Protein AF-A0A2D6XK92-F1 (afdb_monomer_lite)

Radius of gyration: 23.67 Å; chains: 1; bounding box: 68×29×67 Å

Secondary structure (DSSP, 8-state):
-PPPPHHHHHHHHHHTT-STT--EEEE-SSSSTT-EEEE-HHHHHHHHHHTHHHHHHHHHHS--PBPTTT-PEE----HHHHHHHHTTTTTTTTS--S---HHHHHHHHHHHHHHHHHHHHHHHHHHHHHHHHHHHHHHHHHHHHHHHHHHHHHHH---HHHHHHHHHHHHHHTTTTS-SS-TTTHHHHHHHHTTSS-TTTHHHHHHHHHHHHHHHHHHHHHHHHHHHHHHHHHHHHHHHHHHHHTTT-

Foldseek 3Di:
DDDDDPVNVVQQVLLVLAPPQQNGWDAQCAPDRRAIEREHPVLVVQCVVVPNVSSVLQCVQAPQDQRPVRRHGYRYHDPLSVLVVVLVVLPPPPPPPDDDDLVVLLVVLVVLLVSLVVNLVSLVSSLVSLVVVLVVLLVVLVVVLLVVLVVVCVVPVDDSVVLVVVVVVLCVVLCVVPDPDDLPSLLVSLVVSLPPDDDPSSPSSVSSSVSNNVSSVVSVVSVVVSVVSNVVSVVSSVVSVCSNVVVPD

pLDDT: mean 71.59, std 16.15, range [29.81, 93.75]

Structure (mmCIF, N/CA/C/O backbone):
data_AF-A0A2D6XK92-F1
#
_entry.id   AF-A0A2D6XK92-F1
#
loop_
_atom_site.group_PDB
_atom_site.id
_atom_site.type_symbol
_atom_site.label_atom_id
_atom_site.label_alt_id
_atom_site.label_comp_id
_atom_site.label_asym_id
_atom_site.label_entity_id
_atom_site.label_seq_id
_atom_site.pdbx_PDB_ins_code
_atom_site.Cartn_x
_atom_site.Cartn_y
_atom_site.Cartn_z
_atom_site.occupancy
_atom_site.B_iso_or_equiv
_atom_site.auth_seq_id
_atom_site.auth_comp_id
_atom_site.auth_asym_id
_atom_site.auth_atom_id
_atom_site.pdbx_PDB_model_num
ATOM 1 N N . MET A 1 1 ? -34.385 0.266 -24.901 1.00 47.16 1 MET A N 1
ATOM 2 C CA . MET A 1 1 ? -34.004 0.554 -23.501 1.00 47.16 1 MET A CA 1
ATOM 3 C C . MET A 1 1 ? -33.699 -0.775 -22.827 1.00 47.16 1 MET A C 1
ATOM 5 O O . MET A 1 1 ? -34.615 -1.567 -22.666 1.00 47.16 1 MET A O 1
ATOM 9 N N . ALA A 1 2 ? -32.430 -1.081 -22.549 1.00 49.47 2 ALA A N 1
ATOM 10 C CA . ALA A 1 2 ? -32.061 -2.325 -21.870 1.00 49.47 2 ALA A CA 1
ATOM 11 C C . ALA A 1 2 ? -32.492 -2.237 -20.396 1.00 49.47 2 ALA A C 1
ATOM 13 O O . ALA A 1 2 ? -32.046 -1.343 -19.676 1.00 49.47 2 ALA A O 1
ATOM 14 N N . GLY A 1 3 ? -33.415 -3.105 -19.976 1.00 54.44 3 GLY A N 1
ATOM 15 C CA . GLY A 1 3 ? -33.919 -3.141 -18.605 1.00 54.44 3 GLY A CA 1
ATOM 16 C C . GLY A 1 3 ? -32.819 -3.579 -17.642 1.00 54.44 3 GLY A C 1
ATOM 17 O O . GLY A 1 3 ? -32.259 -4.659 -17.801 1.00 54.44 3 GLY A O 1
ATOM 18 N N . ARG A 1 4 ? -32.500 -2.738 -16.653 1.00 58.91 4 ARG A N 1
ATOM 19 C CA . ARG A 1 4 ? -31.611 -3.115 -15.544 1.00 58.91 4 ARG A CA 1
ATOM 20 C C . ARG A 1 4 ? -32.300 -4.200 -14.721 1.00 58.91 4 ARG A C 1
ATOM 22 O O . ARG A 1 4 ? -33.467 -4.039 -14.358 1.00 58.91 4 ARG A O 1
ATOM 29 N N . SER A 1 5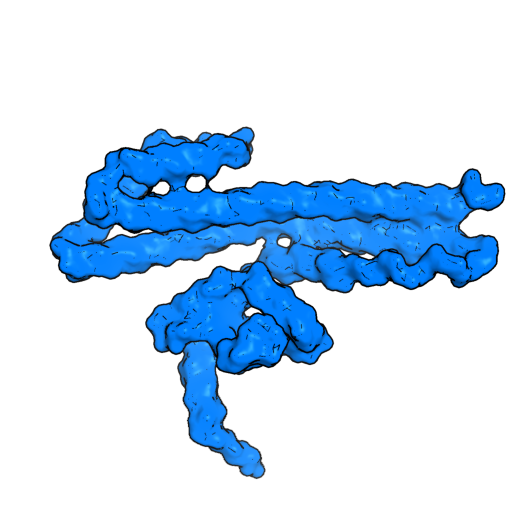 ? -31.601 -5.295 -14.443 1.00 71.81 5 SER A N 1
ATOM 30 C CA . SER A 1 5 ? -32.141 -6.375 -13.618 1.00 71.81 5 SER A CA 1
ATOM 31 C C . SER A 1 5 ? -32.254 -5.926 -12.152 1.00 71.81 5 SER A C 1
ATOM 33 O O . SER A 1 5 ? -31.577 -4.990 -11.719 1.00 71.81 5 SER A O 1
ATOM 35 N N . MET A 1 6 ? -33.081 -6.599 -11.342 1.00 68.00 6 MET A N 1
ATOM 36 C CA . MET A 1 6 ? -33.151 -6.309 -9.898 1.00 68.00 6 MET A CA 1
ATOM 37 C C . MET A 1 6 ? -31.790 -6.467 -9.195 1.00 68.00 6 MET A C 1
ATOM 39 O O . MET A 1 6 ? -31.523 -5.765 -8.220 1.00 68.00 6 MET A O 1
ATOM 43 N N . ALA A 1 7 ? -30.912 -7.329 -9.719 1.00 65.25 7 ALA A N 1
ATOM 44 C CA . ALA A 1 7 ? -29.551 -7.499 -9.219 1.00 65.25 7 ALA A CA 1
ATOM 45 C C . ALA A 1 7 ? -28.682 -6.250 -9.461 1.00 65.25 7 ALA A C 1
ATOM 47 O O . ALA A 1 7 ? -27.947 -5.835 -8.563 1.00 65.25 7 ALA A O 1
ATOM 48 N N . ASP A 1 8 ? -28.825 -5.592 -10.616 1.00 65.69 8 ASP A N 1
ATOM 49 C CA . ASP A 1 8 ? -28.070 -4.373 -10.950 1.00 65.69 8 ASP A CA 1
ATOM 50 C C . ASP A 1 8 ? -28.465 -3.195 -10.048 1.00 65.69 8 ASP A C 1
ATOM 52 O O . ASP A 1 8 ? -27.617 -2.415 -9.608 1.00 65.69 8 ASP A O 1
ATOM 56 N N . ASN A 1 9 ? -29.752 -3.097 -9.697 1.00 70.56 9 ASN A N 1
ATOM 57 C CA . ASN A 1 9 ? -30.236 -2.088 -8.752 1.00 70.56 9 ASN A CA 1
ATOM 58 C C . ASN A 1 9 ? -29.704 -2.321 -7.328 1.00 70.56 9 ASN A C 1
ATOM 60 O O . ASN A 1 9 ? -29.431 -1.358 -6.607 1.00 70.56 9 ASN A O 1
ATOM 64 N N . HIS A 1 10 ? -29.532 -3.581 -6.920 1.00 74.12 10 HIS A N 1
ATOM 65 C CA . HIS A 1 10 ? -28.963 -3.922 -5.615 1.00 74.12 10 HIS A CA 1
ATOM 66 C C . HIS A 1 10 ? -27.468 -3.593 -5.537 1.00 74.12 10 HIS A C 1
ATOM 68 O O . HIS A 1 10 ? -27.021 -3.002 -4.554 1.00 74.12 10 HIS A O 1
ATOM 74 N N . LEU A 1 11 ? -26.708 -3.908 -6.590 1.00 79.62 11 LEU A N 1
ATOM 75 C CA . LEU A 1 11 ? -25.278 -3.601 -6.658 1.00 79.62 11 LEU A CA 1
ATOM 76 C C . LEU A 1 11 ? -25.014 -2.097 -6.709 1.00 79.62 11 LEU A C 1
ATOM 78 O O . LEU A 1 11 ? -24.102 -1.630 -6.038 1.00 79.62 11 LEU A O 1
ATOM 82 N N . SER A 1 12 ? -25.837 -1.324 -7.420 1.00 78.81 12 SER A N 1
ATOM 83 C CA . SER A 1 12 ? -25.694 0.136 -7.457 1.00 78.81 12 SER A CA 1
ATOM 84 C C . SER A 1 12 ? -25.924 0.786 -6.085 1.00 78.81 12 SER A C 1
ATOM 86 O O . SER A 1 12 ? -25.179 1.692 -5.717 1.00 78.81 12 SER A O 1
ATOM 88 N N . LYS A 1 13 ? -26.903 0.303 -5.303 1.00 85.75 13 LYS A N 1
ATOM 89 C CA . LYS A 1 13 ? -27.139 0.778 -3.925 1.00 85.75 13 LYS A CA 1
ATOM 90 C C . LYS A 1 13 ? -26.018 0.390 -2.965 1.00 85.75 13 LYS A C 1
ATOM 92 O O . LYS A 1 13 ? -25.727 1.136 -2.033 1.00 85.75 13 LYS A O 1
ATOM 97 N N . LEU A 1 14 ? -25.421 -0.785 -3.154 1.00 86.31 14 LEU A N 1
ATOM 98 C CA . LEU A 1 14 ? -24.268 -1.197 -2.361 1.00 86.31 14 LEU A CA 1
ATOM 99 C C . LEU A 1 14 ? -23.038 -0.373 -2.748 1.00 86.31 14 LEU A C 1
ATOM 101 O O . LEU A 1 14 ? -22.414 0.184 -1.861 1.00 86.31 14 LEU A O 1
ATOM 105 N N . ALA A 1 15 ? -22.764 -0.190 -4.042 1.00 85.75 15 ALA A N 1
ATOM 106 C CA . ALA A 1 15 ? -21.633 0.588 -4.546 1.00 85.75 15 ALA A CA 1
ATOM 107 C C . ALA A 1 15 ? -21.628 2.036 -4.031 1.00 85.75 15 ALA A C 1
ATOM 109 O O . ALA A 1 15 ? -20.577 2.537 -3.653 1.00 85.75 15 ALA A O 1
ATOM 110 N N . SER A 1 16 ? -22.798 2.679 -3.904 1.00 86.12 16 SER A N 1
ATOM 111 C CA . SER A 1 16 ? -22.910 4.031 -3.325 1.00 86.12 16 SER A CA 1
ATOM 112 C C . SER A 1 16 ? -22.540 4.132 -1.841 1.00 86.12 16 SER A C 1
ATOM 114 O O . SER A 1 16 ? -22.423 5.237 -1.323 1.00 86.12 16 SER A O 1
ATOM 116 N N . LYS A 1 17 ? -22.397 2.999 -1.144 1.00 88.94 17 LYS A N 1
ATOM 117 C CA . LYS A 1 17 ? -21.934 2.940 0.248 1.00 88.94 17 LYS A CA 1
ATOM 118 C C . LYS A 1 17 ? -20.425 2.713 0.364 1.00 88.94 17 LYS A C 1
ATOM 120 O O . LYS A 1 17 ? -19.939 2.587 1.487 1.00 88.94 17 LYS A O 1
ATOM 125 N N . GLY A 1 18 ? -19.705 2.618 -0.757 1.00 82.62 18 GLY A N 1
ATOM 126 C CA . GLY A 1 18 ? -18.250 2.516 -0.744 1.00 82.62 18 GLY A CA 1
ATOM 127 C C . GLY A 1 18 ? -17.628 3.756 -0.110 1.00 82.62 18 GLY A C 1
ATOM 128 O O . GLY A 1 18 ? -18.102 4.879 -0.312 1.00 82.62 18 GLY A O 1
ATOM 129 N N . ARG A 1 19 ? -16.603 3.549 0.715 1.00 80.31 19 ARG A N 1
ATOM 130 C CA . ARG A 1 19 ? -15.849 4.634 1.349 1.00 80.31 19 ARG A CA 1
ATOM 131 C C . ARG A 1 19 ? -14.614 4.961 0.509 1.00 80.31 19 ARG A C 1
ATOM 133 O O . ARG A 1 19 ? -14.283 4.257 -0.436 1.00 80.31 19 ARG A O 1
ATOM 140 N N . TYR A 1 20 ? -13.952 6.072 0.826 1.00 78.50 20 TYR A N 1
ATOM 141 C CA . TYR A 1 20 ? -12.638 6.421 0.263 1.00 78.50 20 TYR A CA 1
ATOM 142 C C . TYR A 1 20 ? -12.564 6.521 -1.278 1.00 78.50 20 TYR A C 1
ATOM 144 O O . TYR A 1 20 ? -11.489 6.421 -1.856 1.00 78.50 20 TYR A O 1
ATOM 152 N N . GLY A 1 21 ? -13.693 6.776 -1.950 1.00 74.56 21 GLY A N 1
ATOM 153 C CA . GLY A 1 21 ? -13.755 6.898 -3.414 1.00 74.56 21 GLY A CA 1
ATOM 154 C C . GLY A 1 21 ? -14.112 5.602 -4.151 1.00 74.56 21 GLY A C 1
ATOM 155 O O . GLY A 1 21 ? -14.220 5.619 -5.385 1.00 74.56 21 GLY A O 1
ATOM 156 N N . ASP A 1 22 ? -14.370 4.515 -3.421 1.00 83.69 22 ASP A N 1
ATOM 157 C CA . ASP A 1 22 ? -14.899 3.279 -3.988 1.00 83.69 22 ASP A CA 1
ATOM 158 C C . ASP A 1 22 ? -16.329 3.514 -4.470 1.00 83.69 22 ASP A C 1
ATOM 160 O O . ASP A 1 22 ? -17.252 3.775 -3.702 1.00 83.69 22 ASP A O 1
ATOM 164 N N . THR A 1 23 ? -16.508 3.457 -5.784 1.00 88.62 23 THR A N 1
ATOM 165 C CA . THR A 1 23 ? -17.775 3.791 -6.456 1.00 88.62 23 THR A CA 1
ATOM 166 C C . THR A 1 23 ? -18.340 2.613 -7.231 1.00 88.62 23 THR A C 1
ATOM 168 O O . THR A 1 23 ? -19.410 2.712 -7.831 1.00 88.62 23 THR A O 1
ATOM 171 N N . GLU A 1 24 ? -17.633 1.487 -7.218 1.00 92.50 24 GLU A N 1
ATOM 172 C CA . GLU A 1 24 ? -17.950 0.297 -7.981 1.00 92.50 24 GLU A CA 1
ATOM 173 C C . GLU A 1 24 ? -17.879 -0.934 -7.074 1.00 92.50 24 GLU A C 1
ATOM 175 O O . GLU A 1 24 ? -17.142 -0.966 -6.090 1.00 92.50 24 GLU A O 1
ATOM 180 N N . ILE A 1 25 ? -18.642 -1.968 -7.429 1.00 93.12 25 ILE A N 1
ATOM 181 C CA . ILE A 1 25 ? -18.471 -3.306 -6.865 1.00 93.12 25 ILE A CA 1
ATOM 182 C C . ILE A 1 25 ? -18.025 -4.233 -7.981 1.00 93.12 25 ILE A C 1
ATOM 184 O O . ILE A 1 25 ? -18.676 -4.321 -9.027 1.00 93.12 25 ILE A O 1
ATOM 188 N N . VAL A 1 26 ? -16.921 -4.936 -7.754 1.00 93.00 26 VAL A N 1
ATOM 189 C CA . VAL A 1 26 ? -16.366 -5.902 -8.702 1.00 93.00 26 VAL A CA 1
ATOM 190 C C . VAL A 1 26 ? -16.230 -7.247 -8.011 1.00 93.00 26 VAL A C 1
ATOM 192 O O . VAL A 1 26 ? -15.841 -7.331 -6.851 1.00 93.00 26 VAL A O 1
ATOM 195 N N . LYS A 1 27 ? -16.578 -8.320 -8.721 1.00 93.19 27 LYS A N 1
ATOM 196 C CA . LYS A 1 27 ? -16.320 -9.677 -8.243 1.00 93.19 27 LYS A CA 1
ATOM 197 C C . LYS A 1 27 ? -14.910 -10.086 -8.632 1.00 93.19 27 LYS A C 1
ATOM 199 O O . LYS A 1 27 ? -14.596 -10.040 -9.822 1.00 93.19 27 LYS A O 1
ATOM 204 N N . SER A 1 28 ? -14.113 -10.526 -7.664 1.00 90.94 28 SER A N 1
ATOM 205 C CA . SER A 1 28 ? -12.839 -11.172 -7.960 1.00 90.94 28 SER A CA 1
ATOM 206 C C . SER A 1 28 ? -13.103 -12.515 -8.635 1.00 90.94 28 SER A C 1
ATOM 208 O O . SER A 1 28 ? -13.914 -13.330 -8.177 1.00 90.94 28 SER A O 1
ATOM 210 N N . LYS A 1 29 ? -12.449 -12.720 -9.774 1.00 91.88 29 LYS A N 1
ATOM 211 C CA . LYS A 1 29 ? -12.512 -13.952 -10.560 1.00 91.88 29 LYS A CA 1
ATOM 212 C C . LYS A 1 29 ? -11.312 -14.850 -10.300 1.00 91.88 29 LYS A C 1
ATOM 214 O O . LYS A 1 29 ? -11.451 -16.063 -10.422 1.00 91.88 29 LYS A O 1
ATOM 219 N N . PHE A 1 30 ? -10.159 -14.271 -9.970 1.00 87.31 30 PHE A N 1
ATOM 220 C CA . PHE A 1 30 ? -8.878 -14.975 -9.966 1.00 87.31 30 PHE A CA 1
ATOM 221 C C . PHE A 1 30 ? -8.261 -15.090 -8.572 1.00 87.31 30 PHE A C 1
ATOM 223 O O . PHE A 1 30 ? -7.772 -16.161 -8.226 1.00 87.31 30 PHE A O 1
ATOM 230 N N . VAL A 1 31 ? -8.282 -14.019 -7.773 1.00 86.50 31 VAL A N 1
ATOM 231 C CA . VAL A 1 31 ? -7.595 -13.994 -6.464 1.00 86.50 31 VAL A CA 1
ATOM 232 C C . VAL A 1 31 ? -8.458 -14.590 -5.357 1.00 86.50 31 VAL A C 1
ATOM 234 O O . VAL A 1 31 ? -8.014 -15.471 -4.626 1.00 86.50 31 VAL A O 1
ATOM 237 N N . LYS A 1 32 ? -9.717 -14.153 -5.266 1.00 87.25 32 LYS A N 1
ATOM 238 C CA . LYS A 1 32 ? -10.730 -14.700 -4.356 1.00 87.25 32 LYS A CA 1
ATOM 239 C C . LYS A 1 32 ? -12.012 -14.967 -5.147 1.00 87.25 32 LYS A C 1
ATOM 241 O O . LYS A 1 32 ? -12.934 -14.150 -5.102 1.00 87.25 32 LYS A O 1
ATOM 246 N N . PRO A 1 33 ? -12.083 -16.080 -5.902 1.00 90.31 33 PRO A N 1
ATOM 247 C CA . PRO A 1 33 ? -13.206 -16.358 -6.789 1.00 90.31 33 PRO A CA 1
ATOM 248 C C . PRO A 1 33 ? -14.557 -16.247 -6.072 1.00 90.31 33 PRO A C 1
ATOM 250 O O . PRO A 1 33 ? -14.829 -16.959 -5.108 1.00 90.31 33 PRO A O 1
ATOM 253 N N . GLY A 1 34 ? -15.405 -15.334 -6.547 1.00 87.38 34 GLY A N 1
ATOM 254 C CA . GLY A 1 34 ? -16.747 -15.104 -6.003 1.00 87.38 34 GLY A CA 1
ATOM 255 C C . GLY A 1 34 ? -16.833 -14.046 -4.897 1.00 87.38 34 GLY A C 1
ATOM 256 O O . GLY A 1 34 ? -17.943 -13.594 -4.603 1.00 87.38 34 GLY A O 1
ATOM 257 N N . ALA A 1 35 ? -15.707 -13.586 -4.342 1.00 90.50 35 ALA A N 1
ATOM 258 C CA . ALA A 1 35 ? -15.694 -12.450 -3.423 1.00 90.50 35 ALA A CA 1
ATOM 259 C C . ALA A 1 35 ? -16.076 -11.159 -4.161 1.00 90.50 35 ALA A C 1
ATOM 261 O O . ALA A 1 35 ? -15.712 -10.968 -5.322 1.00 90.50 35 ALA A O 1
ATOM 262 N N . SER A 1 36 ? -16.826 -10.276 -3.498 1.00 93.75 36 SER A N 1
ATOM 263 C CA . SER A 1 36 ? -17.186 -8.957 -4.032 1.00 93.75 36 SER A CA 1
ATOM 264 C C . SER A 1 36 ? -16.408 -7.881 -3.291 1.00 93.75 36 SER A C 1
ATOM 266 O O . SER A 1 36 ? -16.384 -7.876 -2.062 1.00 93.75 36 SER A O 1
ATOM 268 N N . TRP A 1 37 ? -15.782 -6.991 -4.049 1.00 93.19 37 TRP A N 1
ATOM 269 C CA . TRP A 1 37 ? -14.941 -5.915 -3.548 1.00 93.19 37 TRP A CA 1
ATOM 270 C C . TRP A 1 37 ? -15.549 -4.570 -3.904 1.00 93.19 37 TRP A C 1
ATOM 272 O O . TRP A 1 37 ? -16.004 -4.377 -5.033 1.00 93.19 37 TRP A O 1
ATOM 282 N N . HIS A 1 38 ? -15.529 -3.653 -2.948 1.00 92.75 38 HIS A N 1
ATOM 283 C CA . HIS A 1 38 ? -15.612 -2.231 -3.214 1.00 92.75 38 HIS A CA 1
ATOM 284 C C . HIS A 1 38 ? -14.310 -1.786 -3.856 1.00 92.75 38 HIS A C 1
ATOM 286 O O . HIS A 1 38 ? -13.232 -2.072 -3.337 1.00 92.75 38 HIS A O 1
ATOM 292 N N . VAL A 1 39 ? -14.437 -1.153 -5.016 1.00 89.44 39 VAL A N 1
ATOM 293 C CA . VAL A 1 39 ? -13.296 -0.656 -5.769 1.00 89.44 39 VAL A CA 1
ATOM 294 C C . VAL A 1 39 ? -13.593 0.721 -6.350 1.00 89.44 39 VAL A C 1
ATOM 296 O O . VAL A 1 39 ? -14.747 1.078 -6.638 1.00 89.44 39 VAL A O 1
ATOM 299 N N . SER A 1 40 ? -12.546 1.492 -6.595 1.00 85.44 40 SER A N 1
ATOM 300 C CA . SER A 1 40 ? -12.633 2.705 -7.398 1.00 85.44 40 SER A CA 1
ATOM 301 C C . SER A 1 40 ? -12.779 2.371 -8.892 1.00 85.44 40 SER A C 1
ATOM 303 O O . SER A 1 40 ? -12.486 1.268 -9.367 1.00 85.44 40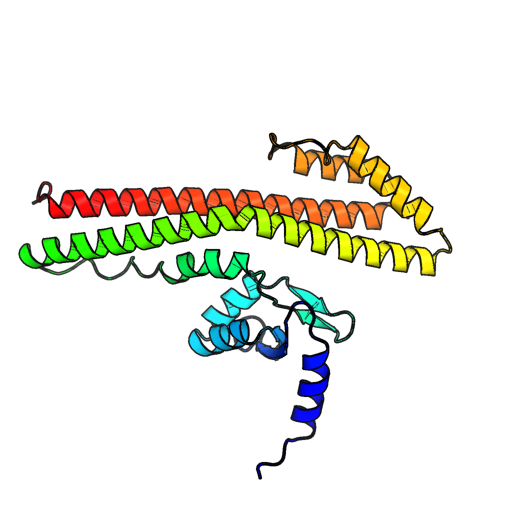 SER A O 1
ATOM 305 N N . LYS A 1 41 ? -13.204 3.352 -9.698 1.00 83.44 41 LYS A N 1
ATOM 306 C CA . LYS A 1 41 ? -13.241 3.191 -11.166 1.00 83.44 41 LYS A CA 1
ATOM 307 C C . LYS A 1 41 ? -11.863 2.865 -11.753 1.00 83.44 41 LYS A C 1
ATOM 309 O O . LYS A 1 41 ? -11.791 2.133 -12.738 1.00 83.44 41 LYS A O 1
ATOM 314 N N . GLY A 1 42 ? -10.793 3.395 -11.155 1.00 75.50 42 GLY A N 1
ATOM 315 C CA . GLY A 1 42 ? -9.414 3.130 -11.567 1.00 75.50 42 GLY A CA 1
ATOM 316 C C . GLY A 1 42 ? -9.012 1.679 -11.314 1.00 75.50 42 GLY A C 1
ATOM 317 O O . GLY A 1 42 ? -8.556 1.004 -12.232 1.00 75.50 42 GLY A O 1
ATOM 318 N N . GLU A 1 43 ? -9.270 1.163 -10.113 1.00 78.88 43 GLU A N 1
ATOM 319 C CA . GLU A 1 43 ? -9.032 -0.247 -9.762 1.00 78.88 43 GLU A CA 1
ATOM 320 C C . GLU A 1 43 ? -9.793 -1.201 -10.672 1.00 78.88 43 GLU A C 1
ATOM 322 O O . GLU A 1 43 ? -9.214 -2.141 -11.216 1.00 78.88 43 GLU A O 1
ATOM 327 N N . LYS A 1 44 ? -11.079 -0.921 -10.915 1.00 86.06 44 LYS A N 1
ATOM 328 C CA . LYS A 1 44 ? -11.893 -1.712 -11.843 1.00 86.06 44 LYS A CA 1
ATOM 329 C C . LYS A 1 44 ? -11.290 -1.742 -13.247 1.00 86.06 44 LYS A C 1
ATOM 331 O O . LYS A 1 44 ? -11.290 -2.798 -13.887 1.00 86.06 44 LYS A O 1
ATOM 336 N N . ALA A 1 45 ? -10.785 -0.607 -13.734 1.00 74.69 45 ALA A N 1
ATOM 337 C CA . ALA A 1 45 ? -10.107 -0.538 -15.024 1.00 74.69 45 ALA A CA 1
ATOM 338 C C . ALA A 1 45 ? -8.815 -1.370 -15.023 1.00 74.69 45 ALA A C 1
ATOM 340 O O . ALA A 1 45 ? -8.610 -2.153 -15.949 1.00 74.69 45 ALA A O 1
ATOM 341 N N . THR A 1 46 ? -8.002 -1.291 -13.965 1.00 74.25 46 THR A N 1
ATOM 342 C CA . THR A 1 46 ? -6.786 -2.106 -13.787 1.00 74.25 46 THR A CA 1
ATOM 343 C C . THR A 1 46 ? -7.096 -3.605 -13.781 1.00 74.25 46 THR A C 1
ATOM 345 O O . THR A 1 46 ? -6.484 -4.359 -14.537 1.00 74.25 46 THR A O 1
ATOM 348 N N . MET A 1 47 ? -8.093 -4.045 -13.006 1.00 85.06 47 MET A N 1
ATOM 349 C CA . MET A 1 47 ? -8.549 -5.444 -12.987 1.00 85.06 47 MET A CA 1
ATOM 350 C C . MET A 1 47 ? -9.022 -5.903 -14.371 1.00 85.06 47 MET A C 1
ATOM 352 O O . MET A 1 47 ? -8.748 -7.025 -14.787 1.00 85.06 47 MET A O 1
ATOM 356 N N . SER A 1 48 ? -9.717 -5.028 -15.103 1.00 80.88 48 SER A N 1
ATOM 357 C CA . SER A 1 48 ? -10.232 -5.343 -16.440 1.00 80.88 48 SER A CA 1
ATOM 358 C C . SER A 1 48 ? -9.123 -5.427 -17.494 1.00 80.88 48 SER A C 1
ATOM 360 O O . SER A 1 48 ? -9.186 -6.291 -18.363 1.00 80.88 48 SER A O 1
ATOM 362 N N . LEU A 1 49 ? -8.114 -4.553 -17.418 1.00 68.38 49 LEU A N 1
ATOM 363 C CA . LEU A 1 49 ? -6.997 -4.490 -18.367 1.00 68.38 49 LEU A CA 1
ATOM 364 C C . LEU A 1 49 ? -5.993 -5.630 -18.171 1.00 68.38 49 LEU A C 1
ATOM 366 O O . LEU A 1 49 ? -5.545 -6.221 -19.150 1.00 68.38 49 LEU A O 1
ATOM 370 N N . TYR A 1 50 ? -5.649 -5.943 -16.920 1.00 66.44 50 TYR A N 1
ATOM 371 C CA . TYR A 1 50 ? -4.575 -6.889 -16.590 1.00 66.44 50 TYR A CA 1
ATOM 372 C C . TYR A 1 50 ? -5.083 -8.248 -16.078 1.00 66.44 50 TYR A C 1
ATOM 374 O O . TYR A 1 50 ? -4.288 -9.114 -15.710 1.00 66.44 50 TYR A O 1
ATOM 382 N N . GLY A 1 51 ? -6.403 -8.457 -16.039 1.00 87.56 51 GLY A N 1
ATOM 383 C CA . GLY A 1 51 ? -7.021 -9.727 -15.659 1.00 87.56 51 GLY A CA 1
ATOM 384 C C . GLY A 1 51 ? -6.603 -10.192 -14.263 1.00 87.56 51 GLY A C 1
ATOM 385 O O . GLY A 1 51 ? -6.691 -9.438 -13.295 1.00 87.56 51 GLY A O 1
ATOM 386 N N . SER A 1 52 ? -6.117 -11.433 -14.157 1.00 79.81 52 SER A N 1
ATOM 387 C CA . SER A 1 52 ? -5.665 -12.022 -12.888 1.00 79.81 52 SER A CA 1
ATOM 388 C C . SER A 1 52 ? -4.580 -11.210 -12.193 1.00 79.81 52 SER A C 1
ATOM 390 O O . SER A 1 52 ? -4.530 -11.178 -10.967 1.00 79.81 52 SER A O 1
ATOM 392 N N . GLU A 1 53 ? -3.719 -10.552 -12.967 1.00 65.88 53 GLU A N 1
ATOM 393 C CA . GLU A 1 53 ? -2.636 -9.752 -12.408 1.00 65.88 53 GLU A CA 1
ATOM 394 C C . GLU A 1 53 ? -3.142 -8.406 -11.895 1.00 65.88 53 GLU A C 1
ATOM 396 O O . GLU A 1 53 ? -2.760 -7.979 -10.811 1.00 65.88 53 GLU A O 1
ATOM 401 N N . GLY A 1 54 ? -4.094 -7.794 -12.603 1.00 74.06 54 GLY A N 1
ATOM 402 C CA . GLY A 1 54 ? -4.778 -6.591 -12.130 1.00 74.06 54 GLY A CA 1
ATOM 403 C C . GLY A 1 54 ? -5.561 -6.840 -10.842 1.00 74.06 54 GLY A C 1
ATOM 404 O O . GLY A 1 54 ? -5.528 -6.010 -9.940 1.00 74.06 54 GLY A O 1
ATOM 405 N N . GLU A 1 55 ? -6.214 -8.000 -10.714 1.00 84.62 55 GLU A N 1
ATOM 406 C CA . GLU A 1 55 ? -6.851 -8.391 -9.451 1.00 84.62 55 GLU A CA 1
ATOM 407 C C . GLU A 1 55 ? -5.841 -8.582 -8.320 1.00 84.62 55 GLU A C 1
ATOM 409 O O . GLU A 1 55 ? -6.106 -8.131 -7.211 1.00 84.62 55 GLU A O 1
ATOM 414 N N . ARG A 1 56 ? -4.683 -9.206 -8.584 1.00 75.88 56 ARG A N 1
ATOM 415 C CA . ARG A 1 56 ? -3.616 -9.345 -7.579 1.00 75.88 56 ARG A CA 1
ATOM 416 C C . ARG A 1 56 ? -3.075 -7.996 -7.134 1.00 75.88 56 ARG A C 1
ATOM 418 O O . ARG A 1 56 ? -2.869 -7.804 -5.942 1.00 75.88 56 ARG A O 1
ATOM 425 N N . MET A 1 57 ? -2.884 -7.066 -8.067 1.00 70.00 57 MET A N 1
ATOM 426 C CA . MET A 1 57 ? -2.455 -5.705 -7.751 1.00 70.00 57 MET A CA 1
ATOM 427 C C . MET A 1 57 ? -3.488 -4.997 -6.874 1.00 70.00 57 MET A C 1
ATOM 429 O O . MET A 1 57 ? -3.137 -4.462 -5.830 1.00 70.00 57 MET A O 1
ATOM 433 N N . VAL A 1 58 ? -4.768 -5.037 -7.247 1.00 79.44 58 VAL A N 1
ATOM 434 C CA . VAL A 1 58 ? -5.831 -4.396 -6.459 1.00 79.44 58 VAL A CA 1
ATOM 435 C C . VAL A 1 58 ? -6.003 -5.059 -5.086 1.00 79.44 58 VAL A C 1
ATOM 437 O O . VAL A 1 58 ? -6.185 -4.351 -4.103 1.00 79.44 58 VAL A O 1
ATOM 440 N N . ASP A 1 59 ? -5.882 -6.385 -4.975 1.00 83.81 59 ASP A N 1
ATOM 441 C CA . ASP A 1 59 ? -5.952 -7.093 -3.686 1.00 83.81 59 ASP A CA 1
ATOM 442 C C . ASP A 1 59 ? -4.764 -6.782 -2.772 1.00 83.81 59 ASP A C 1
ATOM 444 O O . ASP A 1 59 ? -4.953 -6.583 -1.575 1.00 83.81 59 ASP A O 1
ATOM 448 N N . ALA A 1 60 ? -3.555 -6.729 -3.338 1.00 70.44 60 ALA A N 1
ATOM 449 C CA . ALA A 1 60 ? -2.324 -6.478 -2.595 1.00 70.44 60 ALA A CA 1
ATOM 450 C C . ALA A 1 60 ? -2.186 -5.017 -2.148 1.00 70.44 60 ALA A C 1
ATOM 452 O O . ALA A 1 60 ? -1.558 -4.739 -1.127 1.00 70.44 60 ALA A O 1
ATOM 453 N N . VAL A 1 61 ? -2.728 -4.085 -2.935 1.00 63.41 61 VAL A N 1
ATOM 454 C CA . VAL A 1 61 ? -2.607 -2.646 -2.680 1.00 63.41 61 VAL A CA 1
ATOM 455 C C . VAL A 1 61 ? -3.791 -2.095 -1.905 1.00 63.41 61 VAL A C 1
ATOM 457 O O . VAL A 1 61 ? -3.612 -1.213 -1.061 1.00 63.41 61 VAL A O 1
ATOM 460 N N . GLY A 1 62 ? -4.984 -2.605 -2.199 1.00 73.25 62 GLY A N 1
ATOM 461 C CA . GLY A 1 62 ? -6.201 -2.199 -1.529 1.00 73.25 62 GLY A CA 1
ATOM 462 C C . GLY A 1 62 ? -6.078 -2.363 -0.020 1.00 73.25 62 GLY A C 1
ATOM 463 O O . GLY A 1 62 ? -5.389 -3.258 0.473 1.00 73.25 62 GLY A O 1
ATOM 464 N N . SER A 1 63 ? -6.752 -1.493 0.729 1.00 70.25 63 SER A N 1
ATOM 465 C CA . SER A 1 63 ? -6.707 -1.517 2.194 1.00 70.25 63 SER A CA 1
ATOM 466 C C . SER A 1 63 ? -7.080 -2.883 2.782 1.00 70.25 63 SER A C 1
ATOM 468 O O . SER A 1 63 ? -6.619 -3.224 3.870 1.00 70.25 63 SER A O 1
ATOM 470 N N . GLY A 1 64 ? -7.927 -3.651 2.082 1.00 75.25 64 GLY A N 1
ATOM 471 C CA . GLY A 1 64 ? -8.446 -4.933 2.553 1.00 75.25 64 GLY A CA 1
ATOM 472 C C . GLY A 1 64 ? -9.403 -4.784 3.737 1.00 75.25 64 GLY A C 1
ATOM 473 O O . GLY A 1 64 ? -9.794 -5.784 4.334 1.00 75.25 64 GLY A O 1
ATOM 474 N N . THR A 1 65 ? -9.787 -3.552 4.081 1.00 77.75 65 THR A N 1
ATOM 475 C CA . THR A 1 65 ? -10.696 -3.250 5.189 1.00 77.75 65 THR A CA 1
ATOM 476 C C . THR A 1 65 ? -12.115 -3.663 4.833 1.00 77.75 65 THR A C 1
ATOM 478 O O . THR A 1 65 ? -12.539 -3.504 3.692 1.00 77.75 65 THR A O 1
ATOM 481 N N . ILE A 1 66 ? -12.886 -4.155 5.800 1.00 83.44 66 ILE A N 1
ATOM 482 C CA . ILE A 1 66 ? -14.299 -4.475 5.575 1.00 83.44 66 ILE A CA 1
ATOM 483 C C . ILE A 1 66 ? -15.133 -3.208 5.768 1.00 83.44 66 ILE A C 1
ATOM 485 O O . ILE A 1 66 ? -15.057 -2.553 6.807 1.00 83.44 66 ILE A O 1
ATOM 489 N N . ASN A 1 67 ? -15.957 -2.872 4.778 1.00 81.88 67 ASN A N 1
ATOM 490 C CA . ASN A 1 67 ? -16.920 -1.786 4.895 1.00 81.88 67 ASN A CA 1
ATOM 491 C C . ASN A 1 67 ? -17.978 -2.147 5.961 1.00 81.88 67 ASN A C 1
ATOM 493 O O . ASN A 1 67 ? -18.699 -3.135 5.785 1.00 81.88 67 ASN A O 1
ATOM 497 N N . PRO A 1 68 ? -18.150 -1.353 7.032 1.00 77.69 68 PRO A N 1
ATOM 498 C CA . PRO A 1 68 ? -19.072 -1.683 8.122 1.00 77.69 68 PRO A CA 1
ATOM 499 C C . PRO A 1 68 ? -20.552 -1.623 7.709 1.00 77.69 68 PRO A C 1
ATOM 501 O O . PRO A 1 68 ? -21.410 -2.191 8.380 1.00 77.69 68 PRO A O 1
ATOM 504 N N . HIS A 1 69 ? -20.878 -0.952 6.601 1.00 80.38 69 HIS A N 1
ATOM 505 C CA . HIS A 1 69 ? -22.245 -0.801 6.103 1.00 80.38 69 HIS A CA 1
ATOM 506 C C . HIS A 1 69 ? -22.648 -1.856 5.069 1.00 80.38 69 HIS A C 1
ATOM 508 O O . HIS A 1 69 ? -23.849 -2.031 4.829 1.00 80.38 69 HIS A O 1
ATOM 514 N N . THR A 1 70 ? -21.682 -2.505 4.413 1.00 85.06 70 THR A N 1
ATOM 515 C CA . THR A 1 70 ? -21.944 -3.501 3.356 1.00 85.06 70 THR A CA 1
ATOM 516 C C . THR A 1 70 ? -21.373 -4.883 3.654 1.00 85.06 70 THR A C 1
ATOM 518 O O . THR A 1 70 ? -21.840 -5.852 3.061 1.00 85.06 70 THR A O 1
ATOM 521 N N . GLY A 1 71 ? -20.405 -4.999 4.569 1.00 85.69 71 GLY A N 1
ATOM 522 C CA . GLY A 1 71 ? -19.713 -6.252 4.880 1.00 85.69 71 GLY A CA 1
ATOM 523 C C . GLY A 1 71 ? -18.767 -6.734 3.773 1.00 85.69 71 GLY A C 1
ATOM 524 O O . GLY A 1 71 ? -18.308 -7.872 3.824 1.00 85.69 71 GLY A O 1
ATOM 525 N N . LEU A 1 72 ? -18.494 -5.900 2.764 1.00 88.31 72 LEU A N 1
ATOM 526 C CA . LEU A 1 72 ? -17.609 -6.218 1.640 1.00 88.31 72 LEU A CA 1
ATOM 527 C C . LEU A 1 72 ? -16.201 -5.657 1.875 1.00 88.31 72 LEU A C 1
ATOM 529 O O . LEU A 1 72 ? -16.052 -4.625 2.526 1.00 88.31 72 LEU A O 1
ATOM 533 N N . GLU A 1 73 ? -15.178 -6.313 1.319 1.00 86.00 73 GLU A N 1
ATOM 534 C CA . GLU A 1 73 ? -13.803 -5.787 1.327 1.00 86.00 73 GLU A CA 1
ATOM 535 C C . GLU A 1 73 ? -13.716 -4.513 0.472 1.00 86.00 73 GLU A C 1
ATOM 537 O O . GLU A 1 73 ? -14.228 -4.486 -0.645 1.00 86.00 73 GLU A O 1
ATOM 542 N N . GLU A 1 74 ? -13.041 -3.486 0.976 1.00 81.19 74 GLU A N 1
ATOM 543 C CA . GLU A 1 74 ? -12.698 -2.247 0.272 1.00 81.19 74 GLU A CA 1
ATOM 544 C C . GLU A 1 74 ? -11.259 -2.329 -0.241 1.00 81.19 74 GLU A C 1
ATOM 546 O O . GLU A 1 74 ? -10.362 -2.832 0.450 1.00 81.19 74 GLU A O 1
ATOM 551 N N . LYS A 1 75 ? -11.047 -1.881 -1.481 1.00 82.00 75 LYS A N 1
ATOM 552 C CA . LYS A 1 75 ? -9.751 -1.947 -2.168 1.00 82.00 75 LYS A CA 1
ATOM 553 C C . LYS A 1 75 ? -9.235 -0.584 -2.605 1.00 82.00 75 LYS A C 1
ATOM 555 O O . LYS A 1 75 ? -8.330 -0.544 -3.437 1.00 82.00 75 LYS A O 1
ATOM 560 N N . PHE A 1 76 ? -9.747 0.491 -2.004 1.00 69.88 76 PHE A N 1
ATOM 561 C CA . PHE A 1 76 ? -9.350 1.848 -2.348 1.00 69.88 76 PHE A CA 1
ATOM 562 C C . PHE A 1 76 ? -7.825 1.992 -2.460 1.00 69.88 76 PHE A C 1
ATOM 564 O O . PHE A 1 76 ? -7.060 1.709 -1.530 1.00 69.88 76 PHE A O 1
ATOM 571 N N . LEU A 1 77 ? -7.388 2.432 -3.636 1.00 55.59 77 LEU A N 1
ATOM 572 C CA . LEU A 1 77 ? -6.026 2.856 -3.895 1.00 55.59 77 LEU A CA 1
ATOM 573 C C . LEU A 1 77 ? -5.821 4.192 -3.195 1.00 55.59 77 LEU A C 1
ATOM 575 O O . LEU A 1 77 ? -6.357 5.223 -3.608 1.00 55.59 77 LEU A O 1
ATOM 579 N N . ASP A 1 78 ? -4.986 4.202 -2.161 1.00 50.59 78 ASP A N 1
ATOM 580 C CA . ASP A 1 78 ? -4.371 5.453 -1.737 1.00 50.59 78 ASP A CA 1
ATOM 581 C C . ASP A 1 78 ? -3.612 6.031 -2.951 1.00 50.59 78 ASP A C 1
ATOM 583 O O . ASP A 1 78 ? -2.809 5.299 -3.537 1.00 50.59 78 ASP A O 1
ATOM 587 N N . PRO A 1 79 ? -3.832 7.298 -3.357 1.00 41.28 79 PRO A N 1
ATOM 588 C CA . PRO A 1 79 ? -3.146 7.956 -4.474 1.00 41.28 79 PRO A CA 1
ATOM 589 C C . PRO A 1 79 ? -1.636 7.698 -4.569 1.00 41.28 79 PRO A C 1
ATOM 591 O O . PRO A 1 79 ? -1.072 7.681 -5.659 1.00 41.28 79 PRO A O 1
ATOM 594 N N . VAL A 1 80 ? -0.981 7.463 -3.434 1.00 40.84 80 VAL A N 1
ATOM 595 C CA . VAL A 1 80 ? 0.443 7.128 -3.351 1.00 40.84 80 VAL A CA 1
ATOM 596 C C . VAL A 1 80 ? 0.781 5.765 -3.975 1.00 40.84 80 VAL A C 1
ATOM 598 O O . VAL A 1 80 ? 1.831 5.586 -4.591 1.00 40.84 80 VAL A O 1
ATOM 601 N N . SER A 1 81 ? -0.103 4.786 -3.824 1.00 40.69 81 SER A N 1
ATOM 602 C CA . SER A 1 81 ? 0.138 3.400 -4.225 1.00 40.69 81 SER A CA 1
ATOM 603 C C . SER A 1 81 ? 0.032 3.161 -5.738 1.00 40.69 81 SER A C 1
ATOM 605 O O . SER A 1 81 ? 0.662 2.244 -6.264 1.00 40.69 81 SER A O 1
ATOM 607 N N . ILE A 1 82 ? -0.647 4.058 -6.464 1.00 42.53 82 ILE A N 1
ATOM 608 C CA . ILE A 1 82 ? -0.647 4.109 -7.938 1.00 42.53 82 ILE A CA 1
ATOM 609 C C . ILE A 1 82 ? 0.778 4.329 -8.470 1.00 42.53 82 ILE A C 1
ATOM 611 O O . ILE A 1 82 ? 1.187 3.733 -9.468 1.00 42.53 82 ILE A O 1
ATOM 615 N N . THR A 1 83 ? 1.560 5.145 -7.768 1.00 40.66 83 THR A N 1
ATOM 616 C CA . THR A 1 83 ? 2.921 5.514 -8.156 1.00 40.66 83 THR A CA 1
ATOM 617 C C . THR A 1 83 ? 3.916 4.375 -7.939 1.00 40.66 83 THR A C 1
ATOM 619 O O . THR A 1 83 ? 4.773 4.134 -8.788 1.00 40.66 83 THR A O 1
ATOM 622 N N . ALA A 1 84 ? 3.766 3.623 -6.846 1.00 37.47 84 ALA A N 1
ATOM 623 C CA . ALA A 1 84 ? 4.624 2.480 -6.538 1.00 37.47 84 ALA A CA 1
ATOM 624 C C . ALA A 1 84 ? 4.483 1.332 -7.557 1.00 37.47 84 ALA A C 1
ATOM 626 O O . ALA A 1 84 ? 5.450 0.618 -7.818 1.00 37.47 84 ALA A O 1
ATOM 627 N N . TYR A 1 85 ? 3.311 1.174 -8.183 1.00 42.03 85 TYR A N 1
ATOM 628 C CA . TYR A 1 85 ? 3.033 0.044 -9.080 1.00 42.03 85 TYR A CA 1
ATOM 629 C C . TYR A 1 85 ? 3.218 0.322 -10.570 1.00 42.03 85 TYR A C 1
ATOM 631 O O . TYR A 1 85 ? 3.437 -0.626 -11.329 1.00 42.03 85 TYR A O 1
ATOM 639 N N . ALA A 1 86 ? 3.261 1.589 -10.995 1.00 39.34 86 ALA A N 1
ATOM 640 C CA . ALA A 1 86 ? 3.778 1.921 -12.323 1.00 39.34 86 ALA A CA 1
ATOM 641 C C . ALA A 1 86 ? 5.221 1.398 -12.527 1.00 39.34 86 ALA A C 1
ATOM 643 O O . ALA A 1 86 ? 5.600 1.137 -13.667 1.00 39.34 86 ALA A O 1
ATOM 644 N N . ALA A 1 87 ? 5.976 1.186 -11.435 1.00 39.03 87 ALA A N 1
ATOM 645 C CA . ALA A 1 87 ? 7.317 0.594 -11.420 1.00 39.03 87 ALA A CA 1
ATOM 646 C C . ALA A 1 87 ? 7.339 -0.952 -11.439 1.00 39.03 87 ALA A C 1
ATOM 648 O O . ALA A 1 87 ? 8.232 -1.551 -12.042 1.00 39.03 87 ALA A O 1
ATOM 649 N N . VAL A 1 88 ? 6.355 -1.623 -10.824 1.00 38.75 88 VAL A N 1
ATOM 650 C CA . VAL A 1 88 ? 6.313 -3.100 -10.731 1.00 38.75 88 VAL A CA 1
ATOM 651 C C . VAL A 1 88 ? 5.795 -3.733 -12.029 1.00 38.75 88 VAL A C 1
ATOM 653 O O . VAL A 1 88 ? 6.321 -4.755 -12.471 1.00 38.75 88 VAL A O 1
ATOM 656 N N . GLY A 1 89 ? 4.841 -3.090 -12.714 1.00 33.06 89 GLY A N 1
ATOM 657 C CA . GLY A 1 89 ? 4.361 -3.537 -14.033 1.00 33.06 89 GLY A CA 1
ATOM 658 C C . GLY A 1 89 ? 5.429 -3.501 -15.141 1.00 33.06 89 GLY A C 1
ATOM 659 O O . GLY A 1 89 ? 5.288 -4.175 -16.159 1.00 33.06 89 GLY A O 1
ATOM 660 N N . SER A 1 90 ? 6.527 -2.765 -14.935 1.00 37.56 90 SER A N 1
ATOM 661 C CA . SER A 1 90 ? 7.675 -2.680 -15.851 1.00 37.56 90 SER A CA 1
ATOM 662 C C . SER A 1 90 ? 8.767 -3.732 -15.622 1.00 37.56 90 SER A C 1
ATOM 664 O O . SER A 1 90 ? 9.740 -3.763 -16.375 1.00 37.56 90 SER A O 1
ATOM 666 N N . ALA A 1 91 ? 8.609 -4.663 -14.673 1.00 37.41 91 ALA A N 1
ATOM 667 C CA . ALA A 1 91 ? 9.549 -5.775 -14.463 1.00 37.41 91 ALA A CA 1
ATOM 668 C C . ALA A 1 91 ? 9.561 -6.833 -15.602 1.00 37.41 91 ALA A C 1
ATOM 670 O O . ALA A 1 91 ? 10.133 -7.910 -15.454 1.00 37.41 91 ALA A O 1
ATOM 671 N N . VAL A 1 92 ? 8.979 -6.522 -16.768 1.00 36.16 92 VAL A N 1
ATOM 672 C CA . VAL A 1 92 ? 9.031 -7.314 -18.015 1.00 36.16 92 VAL A CA 1
ATOM 673 C C . VAL A 1 92 ? 10.306 -7.028 -18.842 1.00 36.16 92 VAL A C 1
ATOM 675 O O . VAL A 1 92 ? 10.499 -7.587 -19.917 1.00 36.16 92 VAL A O 1
ATOM 678 N N . ILE A 1 93 ? 11.260 -6.238 -18.335 1.00 40.03 93 ILE A N 1
ATOM 679 C CA . ILE A 1 93 ? 12.550 -5.978 -19.020 1.00 40.03 93 ILE A CA 1
ATOM 680 C C . ILE A 1 93 ? 13.518 -7.194 -18.949 1.00 40.03 93 ILE A C 1
ATOM 682 O O . ILE A 1 93 ? 14.651 -7.138 -19.409 1.00 40.03 93 ILE A O 1
ATOM 686 N N . GLY A 1 94 ? 13.095 -8.346 -18.416 1.00 34.03 94 GLY A N 1
ATOM 687 C CA . GLY A 1 94 ? 13.952 -9.535 -18.279 1.00 34.03 94 GLY A CA 1
ATOM 688 C C . GLY A 1 94 ? 14.062 -10.470 -19.498 1.00 34.03 94 GLY A C 1
ATOM 689 O O . GLY A 1 94 ? 14.809 -11.440 -19.423 1.00 34.03 94 GLY A O 1
ATOM 690 N N . GLY A 1 95 ? 13.318 -10.256 -20.593 1.00 29.81 95 GLY A N 1
ATOM 691 C CA . GLY A 1 95 ? 13.033 -11.340 -21.555 1.00 29.81 95 GLY A CA 1
ATOM 692 C C . GLY A 1 95 ? 13.631 -11.295 -22.971 1.00 29.81 95 GLY A C 1
ATOM 693 O O . GLY A 1 95 ? 13.471 -12.281 -23.685 1.00 29.81 95 GLY A O 1
ATOM 694 N N . ILE A 1 96 ? 14.272 -10.213 -23.441 1.00 30.73 96 ILE A N 1
ATOM 695 C CA . ILE A 1 96 ? 14.539 -10.039 -24.897 1.00 30.73 96 ILE A CA 1
ATOM 696 C C . ILE A 1 96 ? 16.009 -9.722 -25.237 1.00 30.73 96 ILE A C 1
ATOM 698 O O . ILE A 1 96 ? 16.290 -8.891 -26.098 1.00 30.73 96 ILE A O 1
ATOM 702 N N . SER A 1 97 ? 16.982 -10.396 -24.618 1.00 35.31 97 SER A N 1
ATOM 703 C CA . SER A 1 97 ? 18.406 -10.094 -24.881 1.00 35.31 97 SER A CA 1
ATOM 704 C C . SER A 1 97 ? 19.277 -11.331 -25.118 1.00 35.31 97 SER A C 1
ATOM 706 O O . SER A 1 97 ? 20.311 -11.485 -24.477 1.00 35.31 97 SER A O 1
ATOM 708 N N . ALA A 1 98 ? 18.896 -12.211 -26.055 1.00 33.50 98 ALA A N 1
ATOM 709 C CA . ALA A 1 98 ? 19.756 -13.332 -26.477 1.00 33.50 98 ALA A CA 1
ATOM 710 C C . ALA A 1 98 ? 20.104 -13.387 -27.980 1.00 33.50 98 ALA A C 1
ATOM 712 O O . ALA A 1 98 ? 20.968 -14.170 -28.359 1.00 33.50 98 ALA A O 1
ATOM 713 N N . LEU A 1 99 ? 19.525 -12.557 -28.855 1.00 39.00 99 LEU A N 1
ATOM 714 C CA . LEU A 1 99 ? 19.870 -12.572 -30.285 1.00 39.00 99 LEU A CA 1
ATOM 715 C C . LEU A 1 99 ? 19.782 -11.179 -30.913 1.00 39.00 99 LEU A C 1
ATOM 717 O O . LEU A 1 99 ? 18.686 -10.676 -31.133 1.00 39.00 99 LEU A O 1
ATOM 721 N N . SER A 1 100 ? 20.927 -10.574 -31.248 1.00 38.62 100 SER A N 1
ATOM 722 C CA . SER A 1 100 ? 21.140 -9.842 -32.514 1.00 38.62 100 SER A CA 1
ATOM 723 C C . SER A 1 100 ? 22.486 -9.096 -32.550 1.00 38.62 100 SER A C 1
ATOM 725 O O . SER A 1 100 ? 23.092 -8.783 -31.525 1.00 38.62 100 SER A O 1
ATOM 727 N N . GLY A 1 101 ? 23.006 -8.894 -33.765 1.00 47.06 101 GLY A N 1
ATOM 728 C CA . GLY A 1 101 ? 24.380 -8.477 -34.060 1.00 47.06 101 GLY A CA 1
ATOM 729 C C . GLY A 1 101 ? 24.807 -7.087 -33.564 1.00 47.06 101 GLY A C 1
ATOM 730 O O . GLY A 1 101 ? 24.027 -6.288 -33.054 1.00 47.06 101 GLY A O 1
ATOM 731 N N . SER A 1 102 ? 26.092 -6.775 -33.749 1.00 52.56 102 SER A N 1
ATOM 732 C CA . SER A 1 102 ? 26.800 -5.608 -33.189 1.00 52.56 102 SER A CA 1
ATOM 733 C C . SER A 1 102 ? 26.175 -4.230 -33.470 1.00 52.56 102 SER A C 1
ATOM 735 O O . SER A 1 102 ? 26.294 -3.333 -32.636 1.00 52.56 102 SER A O 1
ATOM 737 N N . LYS A 1 103 ? 25.462 -4.040 -34.591 1.00 56.47 103 LYS A N 1
ATOM 738 C CA . LYS A 1 103 ? 24.693 -2.803 -34.860 1.00 56.47 103 LYS A CA 1
ATOM 739 C C . LYS A 1 103 ? 23.399 -2.710 -34.043 1.00 56.47 103 LYS A C 1
ATOM 741 O O . LYS A 1 103 ? 23.011 -1.613 -33.655 1.00 56.47 103 LYS A O 1
ATOM 746 N N . GLN A 1 104 ? 22.775 -3.844 -33.741 1.00 58.81 104 GLN A N 1
ATOM 747 C CA . GLN A 1 104 ? 21.532 -3.941 -32.975 1.00 58.81 104 GLN A CA 1
ATOM 748 C C . GLN A 1 104 ? 21.791 -3.790 -31.463 1.00 58.81 104 GLN A C 1
ATOM 750 O O . GLN A 1 104 ? 20.979 -3.199 -30.754 1.00 58.81 104 GLN A O 1
ATOM 755 N N . ARG A 1 105 ? 22.991 -4.170 -30.990 1.00 60.22 105 ARG A N 1
ATOM 756 C CA . ARG A 1 105 ? 23.450 -3.946 -29.603 1.00 60.22 105 ARG A CA 1
ATOM 757 C C . ARG A 1 105 ? 23.546 -2.469 -29.212 1.00 60.22 105 ARG A C 1
ATOM 759 O O . ARG A 1 105 ? 23.161 -2.110 -28.106 1.00 60.22 105 ARG A O 1
ATOM 766 N N . LYS A 1 106 ? 24.010 -1.591 -30.112 1.00 63.53 106 LYS A N 1
ATOM 767 C CA . LYS A 1 106 ? 24.076 -0.143 -29.822 1.00 63.53 106 LYS A CA 1
ATOM 768 C C . LYS A 1 106 ? 22.693 0.493 -29.689 1.00 63.53 106 LYS A C 1
ATOM 770 O O . LYS A 1 106 ? 22.528 1.386 -28.865 1.00 63.53 106 LYS A O 1
ATOM 775 N N . SER A 1 107 ? 21.710 0.053 -30.479 1.00 72.69 107 SER A N 1
ATOM 776 C CA . SER A 1 107 ? 20.325 0.501 -30.297 1.00 72.69 107 SER A CA 1
ATOM 777 C C . SER A 1 107 ? 19.704 -0.096 -29.038 1.00 72.69 107 SER A C 1
ATOM 779 O O . SER A 1 107 ? 19.047 0.628 -28.301 1.00 72.69 107 SER A O 1
ATOM 781 N N . GLN A 1 108 ? 19.962 -1.375 -28.751 1.00 72.31 108 GLN A N 1
ATOM 782 C CA . GLN A 1 108 ? 19.416 -2.066 -27.583 1.00 72.31 108 GLN A CA 1
ATOM 783 C C . GLN A 1 108 ? 19.913 -1.456 -26.268 1.00 72.31 108 GLN A C 1
ATOM 785 O O . GLN A 1 108 ? 19.098 -1.117 -25.419 1.00 72.31 108 GLN A O 1
ATOM 790 N N . GLY A 1 109 ? 21.209 -1.142 -26.165 1.00 76.88 109 GLY A N 1
ATOM 791 C CA . GLY A 1 109 ? 21.757 -0.477 -24.982 1.00 76.88 109 GLY A CA 1
ATOM 792 C C . GLY A 1 109 ? 21.160 0.910 -24.707 1.00 76.88 109 GLY A C 1
ATOM 793 O O . GLY A 1 109 ? 21.139 1.335 -23.557 1.00 76.88 109 GLY A O 1
ATOM 794 N N . LYS A 1 110 ? 20.656 1.632 -25.721 1.00 83.44 110 LYS A N 1
ATOM 795 C CA . LYS A 1 110 ? 19.924 2.894 -25.496 1.00 83.44 110 LYS A CA 1
ATOM 796 C C . LYS A 1 110 ? 18.525 2.650 -24.944 1.00 83.44 110 LYS A C 1
ATOM 798 O O . LYS A 1 110 ? 18.130 3.319 -23.998 1.00 83.44 110 LYS A O 1
ATOM 803 N N . TYR A 1 111 ? 17.802 1.678 -25.500 1.00 80.88 111 TYR A N 1
ATOM 804 C CA . TYR A 1 111 ? 16.483 1.304 -24.987 1.00 80.88 111 TYR A CA 1
ATOM 805 C C . TYR A 1 111 ? 16.558 0.807 -23.541 1.00 80.88 111 TYR A C 1
ATOM 807 O O . TYR A 1 111 ? 15.738 1.214 -22.722 1.00 80.88 111 TYR A O 1
ATOM 815 N N . ASP A 1 112 ? 17.561 -0.012 -23.220 1.00 78.81 112 ASP A N 1
ATOM 816 C CA . ASP A 1 112 ? 17.766 -0.543 -21.871 1.00 78.81 112 ASP A CA 1
ATOM 817 C C . ASP A 1 112 ? 18.130 0.574 -20.876 1.00 78.81 112 ASP A C 1
ATOM 819 O O . ASP A 1 112 ? 17.615 0.602 -19.757 1.00 78.81 112 ASP A O 1
ATOM 823 N N . GLU A 1 113 ? 18.958 1.543 -21.288 1.00 85.25 113 GLU A N 1
ATOM 824 C CA . GLU A 1 113 ? 19.265 2.729 -20.480 1.00 85.25 113 GLU A CA 1
ATOM 825 C C . GLU A 1 113 ? 18.023 3.602 -20.240 1.00 85.25 113 GLU A C 1
ATOM 827 O O . GLU A 1 113 ? 17.760 3.989 -19.099 1.00 85.25 113 GLU A O 1
ATOM 832 N N . ASP A 1 114 ? 17.239 3.890 -21.282 1.00 81.62 114 ASP A N 1
ATOM 833 C CA . ASP A 1 114 ? 16.017 4.693 -21.171 1.00 81.62 114 ASP A CA 1
ATOM 834 C C . ASP A 1 114 ? 14.967 4.008 -20.291 1.00 81.62 114 ASP A C 1
ATOM 836 O O . ASP A 1 114 ? 14.303 4.660 -19.479 1.00 81.62 114 ASP A O 1
ATOM 840 N N . ALA A 1 115 ? 14.824 2.688 -20.419 1.00 78.88 115 ALA A N 1
ATOM 841 C CA . ALA A 1 115 ? 13.931 1.900 -19.583 1.00 78.88 115 ALA A CA 1
ATOM 842 C C . ALA A 1 115 ? 14.384 1.913 -18.115 1.00 78.88 115 ALA A C 1
ATOM 844 O O . ALA A 1 115 ? 13.564 2.147 -17.224 1.00 78.88 115 ALA A O 1
ATOM 845 N N . ALA A 1 116 ? 15.688 1.756 -17.858 1.00 80.25 116 ALA A N 1
ATOM 846 C CA . ALA A 1 116 ? 16.241 1.847 -16.510 1.00 80.25 116 ALA A CA 1
ATOM 847 C C . ALA A 1 116 ? 16.061 3.249 -15.902 1.00 80.25 116 ALA A C 1
ATOM 849 O O . ALA A 1 116 ? 15.682 3.366 -14.739 1.00 80.25 116 ALA A O 1
ATOM 850 N N . ASN A 1 117 ? 16.263 4.315 -16.684 1.00 86.69 117 ASN A N 1
ATOM 851 C CA . ASN A 1 117 ? 16.041 5.693 -16.236 1.00 86.69 117 ASN A CA 1
ATOM 852 C C . ASN A 1 117 ? 14.567 5.961 -15.896 1.00 86.69 117 ASN A C 1
ATOM 854 O O . ASN A 1 117 ? 14.284 6.591 -14.876 1.00 86.69 117 ASN A O 1
ATOM 858 N N . LYS A 1 118 ? 13.627 5.455 -16.705 1.00 82.00 118 LYS A N 1
ATOM 859 C CA . LYS A 1 118 ? 12.190 5.526 -16.389 1.00 82.00 118 LYS A CA 1
ATOM 860 C C . LYS A 1 118 ? 11.869 4.791 -15.091 1.00 82.00 118 LYS A C 1
ATOM 862 O O . LYS A 1 118 ? 11.189 5.360 -14.244 1.00 82.00 118 LYS A O 1
ATOM 867 N N . GLY A 1 119 ? 12.405 3.582 -14.911 1.00 79.06 119 GLY A N 1
ATOM 868 C CA . GLY A 1 119 ? 12.239 2.825 -13.671 1.00 79.06 119 GLY A CA 1
ATOM 869 C C . GLY A 1 119 ? 12.779 3.582 -12.453 1.00 79.06 119 GLY A C 1
ATOM 870 O O . GLY A 1 119 ? 12.088 3.690 -11.447 1.00 79.06 119 GLY A O 1
ATOM 871 N N . LEU A 1 120 ? 13.970 4.185 -12.557 1.00 85.25 120 LEU A N 1
ATOM 872 C CA . LEU A 1 120 ? 14.554 4.989 -11.475 1.00 85.25 120 LEU A CA 1
ATOM 873 C C . LEU A 1 120 ? 13.684 6.202 -11.124 1.00 85.25 120 LEU A C 1
ATOM 875 O O . LEU A 1 120 ? 13.426 6.441 -9.950 1.00 85.25 120 LEU A O 1
ATOM 879 N N . SER A 1 121 ? 13.165 6.915 -12.127 1.00 84.69 121 SER A N 1
ATOM 880 C CA . SER A 1 121 ? 12.254 8.046 -11.908 1.00 84.69 121 SER A CA 1
ATOM 881 C C . SER A 1 121 ? 10.935 7.622 -11.246 1.00 84.69 121 SER A C 1
ATOM 883 O O . SER A 1 121 ? 10.403 8.337 -10.392 1.00 84.69 121 SER A O 1
ATOM 885 N N . GLN A 1 122 ? 10.408 6.446 -11.596 1.00 81.19 122 GLN A N 1
ATOM 886 C CA . GLN A 1 122 ? 9.233 5.892 -10.925 1.00 81.19 122 GLN A CA 1
ATOM 887 C C . GLN A 1 122 ? 9.541 5.520 -9.470 1.00 81.19 122 GLN A C 1
ATOM 889 O O . GLN A 1 122 ? 8.721 5.811 -8.602 1.00 81.19 122 GLN A O 1
ATOM 894 N N . LEU A 1 123 ? 10.722 4.954 -9.184 1.00 83.38 123 LEU A N 1
ATOM 895 C CA . LEU A 1 123 ? 11.162 4.686 -7.811 1.00 83.38 123 LEU A CA 1
ATOM 896 C C . LEU A 1 123 ? 11.323 5.972 -6.993 1.00 83.38 123 LEU A C 1
ATOM 898 O O . LEU A 1 123 ? 10.897 5.985 -5.845 1.00 83.38 123 LEU A O 1
ATOM 902 N N . ASP A 1 124 ? 11.852 7.057 -7.572 1.00 87.12 124 ASP A N 1
ATOM 903 C CA . ASP A 1 124 ? 11.929 8.364 -6.895 1.00 87.12 124 ASP A CA 1
ATOM 904 C C . ASP A 1 124 ? 10.535 8.872 -6.504 1.00 87.12 124 ASP A C 1
ATOM 906 O O . ASP A 1 124 ? 10.314 9.347 -5.391 1.00 87.12 124 ASP A O 1
ATOM 910 N N . THR A 1 125 ? 9.567 8.731 -7.413 1.00 81.50 125 THR A N 1
ATOM 911 C CA . THR A 1 125 ? 8.188 9.164 -7.157 1.00 81.50 125 THR A CA 1
ATOM 912 C C . THR A 1 125 ? 7.503 8.256 -6.125 1.00 81.50 125 THR A C 1
ATOM 914 O O . THR A 1 125 ? 6.751 8.738 -5.277 1.00 81.50 125 THR A O 1
ATOM 917 N N . ALA A 1 126 ? 7.774 6.948 -6.162 1.00 78.62 126 ALA A N 1
ATOM 918 C CA . ALA A 1 126 ? 7.277 5.989 -5.180 1.00 78.62 126 ALA A CA 1
ATOM 919 C C . ALA A 1 126 ? 7.856 6.259 -3.783 1.00 78.62 126 ALA A C 1
ATOM 921 O O . ALA A 1 126 ? 7.109 6.271 -2.809 1.00 78.62 126 ALA A O 1
ATOM 922 N N . GLU A 1 127 ? 9.159 6.531 -3.689 1.00 84.94 127 GLU A N 1
ATOM 923 C CA . GLU A 1 127 ? 9.852 6.870 -2.443 1.00 84.94 127 GLU A CA 1
ATOM 924 C C . GLU A 1 127 ? 9.308 8.169 -1.836 1.00 84.94 127 GLU A C 1
ATOM 926 O O . GLU A 1 127 ? 8.998 8.199 -0.647 1.00 84.94 127 GLU A O 1
ATOM 931 N N . ALA A 1 128 ? 9.095 9.202 -2.660 1.00 81.44 128 ALA A N 1
ATOM 932 C CA . ALA A 1 128 ? 8.502 10.466 -2.221 1.00 81.44 128 ALA A CA 1
ATOM 933 C C . ALA A 1 128 ? 7.061 10.303 -1.707 1.00 81.44 128 ALA A C 1
ATOM 935 O O . ALA A 1 128 ? 6.654 10.989 -0.772 1.00 81.44 128 ALA A O 1
ATOM 936 N N . GLY A 1 129 ? 6.281 9.400 -2.306 1.00 80.31 129 GLY A N 1
ATOM 937 C CA . GLY A 1 129 ? 4.920 9.123 -1.858 1.00 80.31 129 GLY A CA 1
ATOM 938 C C . GLY A 1 129 ? 4.853 8.223 -0.621 1.00 80.31 129 GLY A C 1
ATOM 939 O O . GLY A 1 129 ? 3.910 8.341 0.161 1.00 80.31 129 GLY A O 1
ATOM 940 N N . LEU A 1 130 ? 5.830 7.331 -0.430 1.00 82.94 130 LEU A N 1
ATOM 941 C CA . LEU A 1 130 ? 5.770 6.239 0.544 1.00 82.94 130 LEU A CA 1
ATOM 942 C C . LEU A 1 130 ? 5.490 6.716 1.977 1.00 82.94 130 LEU A C 1
ATOM 944 O O . LEU A 1 130 ? 4.702 6.090 2.688 1.00 82.94 130 LEU A O 1
ATOM 948 N N . GLU A 1 131 ? 6.096 7.829 2.391 1.00 81.88 131 GLU A N 1
ATOM 949 C CA . GLU A 1 131 ? 5.858 8.419 3.711 1.00 81.88 131 GLU A CA 1
ATOM 950 C C . GLU A 1 131 ? 4.401 8.871 3.873 1.00 81.88 131 GLU A C 1
ATOM 952 O O . GLU A 1 131 ? 3.751 8.486 4.845 1.00 81.88 131 GLU A O 1
ATOM 957 N N . THR A 1 132 ? 3.845 9.566 2.877 1.00 78.19 132 THR A N 1
ATOM 958 C CA . THR A 1 132 ? 2.431 9.965 2.861 1.00 78.19 132 THR A CA 1
ATOM 959 C C . THR A 1 132 ? 1.489 8.755 2.897 1.00 78.19 132 THR A C 1
ATOM 961 O O . THR A 1 132 ? 0.469 8.802 3.584 1.00 78.19 132 THR A O 1
ATOM 964 N N . ALA A 1 133 ? 1.814 7.647 2.215 1.00 77.19 133 ALA A N 1
ATOM 965 C CA . ALA A 1 133 ? 1.008 6.422 2.328 1.00 77.19 133 ALA A CA 1
ATOM 966 C C . ALA A 1 133 ? 1.069 5.817 3.727 1.00 77.19 133 ALA A C 1
ATOM 968 O O . ALA A 1 133 ? 0.054 5.362 4.257 1.00 77.19 133 ALA A O 1
ATOM 969 N N . ALA A 1 134 ? 2.258 5.786 4.332 1.00 78.00 134 ALA A N 1
ATOM 970 C CA . ALA A 1 134 ? 2.409 5.292 5.691 1.00 78.00 134 ALA A CA 1
ATOM 971 C C . ALA A 1 134 ? 1.607 6.155 6.674 1.00 78.00 134 ALA A C 1
ATOM 973 O O . ALA A 1 134 ? 0.911 5.612 7.527 1.00 78.00 134 ALA A O 1
ATOM 974 N N . GLU A 1 135 ? 1.640 7.482 6.531 1.00 76.50 135 GLU A N 1
ATOM 975 C CA . GLU A 1 135 ? 0.820 8.407 7.320 1.00 76.50 135 GLU A CA 1
ATOM 976 C C . GLU A 1 135 ? -0.674 8.130 7.168 1.00 76.50 135 GLU A C 1
ATOM 978 O O . GLU A 1 135 ? -1.349 7.916 8.172 1.00 76.50 135 GLU A O 1
ATOM 983 N N . LYS A 1 136 ? -1.185 8.014 5.941 1.00 75.19 136 LYS A N 1
ATOM 984 C CA . LYS A 1 136 ? -2.603 7.702 5.708 1.00 75.19 136 LYS A CA 1
ATOM 985 C C . LYS A 1 136 ? -3.017 6.343 6.265 1.00 75.19 136 LYS A C 1
ATOM 987 O O . LYS A 1 136 ? -4.099 6.215 6.835 1.00 75.19 136 LYS A O 1
ATOM 992 N N . LYS A 1 137 ? -2.157 5.324 6.160 1.00 79.44 137 LYS A N 1
ATOM 993 C CA . LYS A 1 137 ? -2.398 4.020 6.801 1.00 79.44 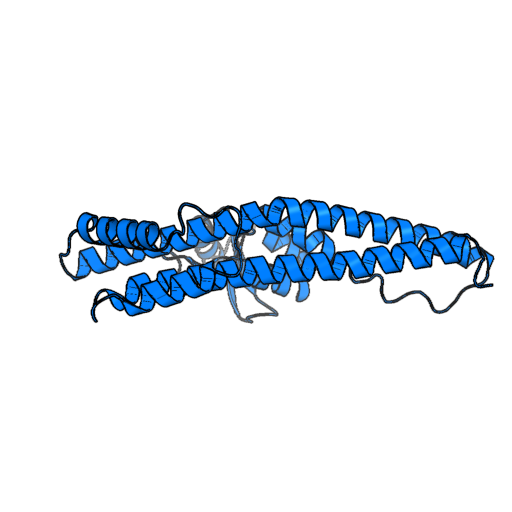137 LYS A CA 1
ATOM 994 C C . LYS A 1 137 ? -2.446 4.149 8.326 1.00 79.44 137 LYS A C 1
ATOM 996 O O . LYS A 1 137 ? -3.312 3.535 8.948 1.00 79.44 137 LYS A O 1
ATOM 1001 N N . ARG A 1 138 ? -1.571 4.963 8.933 1.00 81.25 138 ARG A N 1
ATOM 1002 C CA . ARG A 1 138 ? -1.619 5.261 10.379 1.00 81.25 138 ARG A CA 1
ATOM 1003 C C . ARG A 1 138 ? -2.918 5.979 10.748 1.00 81.25 138 ARG A C 1
ATOM 1005 O O . ARG A 1 138 ? -3.553 5.606 11.728 1.00 81.25 138 ARG A O 1
ATOM 1012 N N . GLU A 1 139 ? -3.347 6.966 9.967 1.00 75.44 139 GLU A N 1
ATOM 1013 C CA . GLU A 1 139 ? -4.619 7.664 10.192 1.00 75.44 139 GLU A CA 1
ATOM 1014 C C . GLU A 1 139 ? -5.817 6.710 10.127 1.00 75.44 139 GLU A C 1
ATOM 1016 O O . GLU A 1 139 ? -6.667 6.738 11.018 1.00 75.44 139 GLU A O 1
ATOM 1021 N N . ALA A 1 140 ? -5.854 5.822 9.130 1.00 77.00 140 ALA A N 1
ATOM 1022 C CA . ALA A 1 140 ? -6.894 4.803 9.003 1.00 77.00 140 ALA A CA 1
ATOM 1023 C C . ALA A 1 140 ? -6.894 3.837 10.199 1.00 77.00 140 ALA A C 1
ATOM 1025 O O . ALA A 1 140 ? -7.933 3.639 10.825 1.00 77.00 140 ALA A O 1
ATOM 1026 N N . GLY A 1 141 ? -5.726 3.318 10.594 1.00 77.50 141 GLY A N 1
ATOM 1027 C CA . GLY A 1 141 ? -5.613 2.452 11.771 1.00 77.50 141 GLY A CA 1
ATOM 1028 C C . GLY A 1 141 ? -6.036 3.145 13.075 1.00 77.50 141 GLY A C 1
ATOM 1029 O O . GLY A 1 141 ? -6.637 2.517 13.945 1.00 77.50 141 GLY A O 1
ATOM 1030 N N . MET A 1 142 ? -5.778 4.451 13.210 1.00 79.44 142 MET A N 1
ATOM 1031 C CA . MET A 1 142 ? -6.264 5.253 14.341 1.00 79.44 142 MET A CA 1
ATOM 1032 C C . MET A 1 142 ? -7.782 5.465 14.304 1.00 79.44 142 MET A C 1
ATOM 1034 O O . MET A 1 142 ? -8.412 5.526 15.361 1.00 79.44 142 MET A O 1
ATOM 1038 N N . LEU A 1 143 ? -8.376 5.600 13.117 1.00 76.00 143 LEU A N 1
ATOM 1039 C CA . LEU A 1 143 ? -9.823 5.736 12.951 1.00 76.00 143 LEU A CA 1
ATOM 1040 C C . LEU A 1 143 ? -10.555 4.435 13.308 1.00 76.00 143 LEU A C 1
ATOM 1042 O O . LEU A 1 143 ? -11.551 4.478 14.034 1.00 76.00 143 LEU A O 1
ATOM 1046 N N . ASP A 1 144 ? -10.032 3.293 12.860 1.00 76.38 144 ASP A N 1
ATOM 1047 C CA . ASP A 1 144 ? -10.556 1.973 13.227 1.00 76.38 144 ASP A CA 1
ATOM 1048 C C . ASP A 1 144 ? -10.493 1.783 14.746 1.00 76.38 144 ASP A C 1
ATOM 1050 O O . ASP A 1 144 ? -11.490 1.451 15.383 1.00 76.38 144 ASP A O 1
ATOM 1054 N N . TYR A 1 145 ? -9.359 2.137 15.355 1.00 82.00 145 TYR A N 1
ATOM 1055 C CA . TYR A 1 145 ? -9.211 2.117 16.806 1.00 82.00 145 TYR A CA 1
ATOM 1056 C C . TYR A 1 145 ? -10.232 3.006 17.535 1.00 82.00 145 TYR A C 1
ATOM 1058 O O . TYR A 1 145 ? -10.805 2.580 18.537 1.00 82.00 145 TYR A O 1
ATOM 1066 N N . ARG A 1 146 ? -10.488 4.232 17.053 1.00 77.94 146 ARG A N 1
ATOM 1067 C CA . ARG A 1 146 ? -11.525 5.103 17.638 1.00 77.94 146 ARG A CA 1
ATOM 1068 C C . ARG A 1 146 ? -12.897 4.445 17.567 1.00 77.94 146 ARG A C 1
ATOM 1070 O O . ARG A 1 146 ? -13.603 4.432 18.567 1.00 77.94 146 ARG A O 1
ATOM 1077 N N . THR A 1 147 ? -13.228 3.847 16.428 1.00 80.19 147 THR A N 1
ATOM 1078 C CA . THR A 1 147 ? -14.489 3.116 16.242 1.00 80.19 147 THR A CA 1
ATOM 1079 C C . THR A 1 147 ? -14.607 1.960 17.241 1.00 80.19 147 THR A C 1
ATOM 1081 O O . THR A 1 147 ? -15.651 1.772 17.866 1.00 80.19 147 THR A O 1
ATOM 1084 N N . ASP A 1 148 ? -13.522 1.218 17.469 1.00 79.56 148 ASP A N 1
ATOM 1085 C CA . ASP A 1 148 ? -13.502 0.136 18.455 1.00 79.56 148 ASP A CA 1
ATOM 1086 C C . ASP A 1 148 ? -13.647 0.652 19.899 1.00 79.56 148 ASP A C 1
ATOM 1088 O O . ASP A 1 148 ? -14.357 0.044 20.706 1.00 79.56 148 ASP A O 1
ATOM 1092 N N . VAL A 1 149 ? -13.031 1.793 20.233 1.00 76.81 149 VAL A N 1
ATOM 1093 C CA . VAL A 1 149 ? -13.212 2.469 21.531 1.00 76.81 149 VAL A CA 1
ATOM 1094 C C . VAL A 1 149 ? -14.666 2.887 21.735 1.00 76.81 149 VAL A C 1
ATOM 1096 O O . VAL A 1 149 ? -15.214 2.656 22.814 1.00 76.81 149 VAL A O 1
ATOM 1099 N N . GLU A 1 150 ? -15.305 3.469 20.719 1.00 77.12 150 GLU A N 1
ATOM 1100 C CA . GLU A 1 150 ? -16.719 3.856 20.769 1.00 77.12 150 GLU A CA 1
ATOM 1101 C C . GLU A 1 150 ? -17.619 2.638 21.014 1.00 77.12 150 GLU A C 1
ATOM 1103 O O . GLU A 1 150 ? -18.486 2.676 21.891 1.00 77.12 150 GLU A O 1
ATOM 1108 N N . ASN A 1 151 ? -17.357 1.529 20.315 1.00 77.31 151 ASN A N 1
ATOM 1109 C CA . ASN A 1 151 ? -18.089 0.274 20.483 1.00 77.31 151 ASN A CA 1
ATOM 1110 C C . ASN A 1 151 ? -17.928 -0.310 21.895 1.00 77.31 151 ASN A C 1
ATOM 1112 O O . ASN A 1 151 ? -18.913 -0.707 22.521 1.00 77.31 151 ASN A O 1
ATOM 1116 N N . VAL A 1 152 ? -16.702 -0.340 22.428 1.00 76.38 152 VAL A N 1
ATOM 1117 C CA . VAL A 1 152 ? -16.440 -0.832 23.791 1.00 76.38 152 VAL A CA 1
ATOM 1118 C C . VAL A 1 152 ? -17.059 0.089 24.840 1.00 76.38 152 VAL A C 1
ATOM 1120 O O . VAL A 1 152 ? -17.642 -0.397 25.812 1.00 76.38 152 VAL A O 1
ATOM 1123 N N . SER A 1 153 ? -16.985 1.405 24.646 1.00 75.69 153 SER A N 1
ATOM 1124 C CA . SER A 1 153 ? -17.640 2.390 25.510 1.00 75.69 153 SER A CA 1
ATOM 1125 C C . SER A 1 153 ? -19.152 2.160 25.561 1.00 75.69 153 SER A C 1
ATOM 1127 O O . SER A 1 153 ? -19.715 2.026 26.649 1.00 75.69 153 SER A O 1
ATOM 1129 N N . ALA A 1 154 ? -19.793 1.994 24.399 1.00 77.12 154 ALA A N 1
ATOM 1130 C CA . ALA A 1 154 ? -21.224 1.722 24.301 1.00 77.12 154 ALA A CA 1
ATOM 1131 C C . ALA A 1 154 ? -21.632 0.405 24.991 1.00 77.12 154 ALA A C 1
ATOM 1133 O O . ALA A 1 154 ? -22.702 0.332 25.591 1.00 77.12 154 ALA A O 1
ATOM 1134 N N . GLN A 1 155 ? -20.784 -0.627 24.940 1.00 73.88 155 GLN A N 1
ATOM 1135 C CA . GLN A 1 155 ? -21.060 -1.929 25.562 1.00 73.88 155 GLN A CA 1
ATOM 1136 C C . GLN A 1 155 ? -20.824 -1.956 27.078 1.00 73.88 155 GLN A C 1
ATOM 1138 O O . GLN A 1 155 ? -21.512 -2.681 27.794 1.00 73.88 155 GLN A O 1
ATOM 1143 N N . THR A 1 156 ? -19.835 -1.209 27.571 1.00 75.75 156 THR A N 1
ATOM 1144 C CA . THR A 1 156 ? -19.377 -1.290 28.973 1.00 75.75 156 THR A CA 1
ATOM 1145 C C . THR A 1 156 ? -19.869 -0.140 29.848 1.00 75.75 156 THR A C 1
ATOM 1147 O O . THR A 1 156 ? -19.770 -0.225 31.071 1.00 75.75 156 THR A O 1
ATOM 1150 N N . GLY A 1 157 ? -20.373 0.941 29.246 1.00 77.88 157 GLY A N 1
ATOM 1151 C CA . GLY A 1 157 ? -20.723 2.179 29.946 1.00 77.88 157 GLY A CA 1
ATOM 1152 C C . GLY A 1 157 ? -19.510 3.005 30.396 1.00 77.88 157 GLY A C 1
ATOM 1153 O O . GLY A 1 157 ? -19.681 4.005 31.092 1.00 77.88 157 GLY A O 1
ATOM 1154 N N . ILE A 1 158 ? -18.288 2.609 30.019 1.00 74.75 158 ILE A N 1
ATOM 1155 C CA . ILE A 1 158 ? -17.069 3.387 30.275 1.00 74.75 158 ILE A CA 1
ATOM 1156 C C . ILE A 1 158 ? -17.080 4.620 29.371 1.00 74.75 158 ILE A C 1
ATOM 1158 O O . ILE A 1 158 ? -17.382 4.519 28.184 1.00 74.75 158 ILE A O 1
ATOM 1162 N N . LYS A 1 159 ? -16.722 5.784 29.914 1.00 77.12 159 LYS A N 1
ATOM 1163 C CA . LYS A 1 159 ? -16.649 7.038 29.158 1.00 77.12 159 LYS A CA 1
ATOM 1164 C C . LYS A 1 159 ? -15.556 6.987 28.088 1.00 77.12 159 LYS A C 1
ATOM 1166 O O . LYS A 1 159 ? -14.438 6.544 28.354 1.00 77.12 159 LYS A O 1
ATOM 1171 N N . GLN A 1 160 ? -15.872 7.465 26.885 1.00 74.00 160 GLN A N 1
ATOM 1172 C CA . GLN A 1 160 ? -14.915 7.534 25.774 1.00 74.00 160 GLN A CA 1
ATOM 1173 C C . GLN A 1 160 ? -13.713 8.415 26.125 1.00 74.00 160 GLN A C 1
ATOM 1175 O O . GLN A 1 160 ? -12.590 8.104 25.727 1.00 74.00 160 GLN A O 1
ATOM 1180 N N . GLU A 1 161 ? -13.934 9.477 26.908 1.00 74.50 161 GLU A N 1
ATOM 1181 C CA . GLU A 1 161 ? -12.879 10.410 27.302 1.00 74.50 161 GLU A CA 1
ATOM 1182 C C . GLU A 1 161 ? -11.785 9.727 28.129 1.00 74.50 161 GLU A C 1
ATOM 1184 O O . GLU A 1 161 ? -10.604 9.979 27.894 1.00 74.50 161 GLU A O 1
ATOM 1189 N N . ASP A 1 162 ? -12.157 8.819 29.035 1.00 73.38 162 ASP A N 1
ATOM 1190 C CA . ASP A 1 162 ? -11.200 8.107 29.886 1.00 73.38 162 ASP A CA 1
ATOM 1191 C C . ASP A 1 162 ? -10.323 7.160 29.051 1.00 73.38 162 ASP A C 1
ATOM 1193 O O . ASP A 1 162 ? -9.105 7.107 29.232 1.00 73.38 162 ASP A O 1
ATOM 1197 N N . LEU A 1 163 ? -10.924 6.456 28.082 1.00 66.38 163 LEU A N 1
ATOM 1198 C CA . LEU A 1 163 ? -10.211 5.552 27.170 1.00 66.38 163 LEU A CA 1
ATOM 1199 C C . LEU A 1 163 ? -9.281 6.318 26.216 1.00 66.38 163 LEU A C 1
ATOM 1201 O O . LEU A 1 163 ? -8.145 5.900 25.973 1.00 66.38 163 LEU A O 1
ATOM 1205 N N . ALA A 1 164 ? -9.738 7.459 25.696 1.00 68.06 164 ALA A N 1
ATOM 1206 C CA . ALA A 1 164 ? -8.941 8.308 24.818 1.00 68.06 164 ALA A CA 1
ATOM 1207 C C . ALA A 1 164 ? -7.772 8.978 25.564 1.00 68.06 164 ALA A C 1
ATOM 1209 O O . ALA A 1 164 ? -6.657 9.026 25.038 1.00 68.06 164 ALA A O 1
ATOM 1210 N N . ALA A 1 165 ? -7.995 9.464 26.790 1.00 74.69 165 ALA A N 1
ATOM 1211 C CA . ALA A 1 165 ? -6.962 10.096 27.611 1.00 74.69 165 ALA A CA 1
ATOM 1212 C C . ALA A 1 165 ? -5.839 9.114 27.973 1.00 74.69 165 ALA A C 1
ATOM 1214 O O . ALA A 1 165 ? -4.661 9.425 27.791 1.00 74.69 165 ALA A O 1
ATOM 1215 N N . GLU A 1 166 ? -6.203 7.907 28.404 1.00 67.00 166 GLU A N 1
ATOM 1216 C CA . GLU A 1 166 ? -5.263 6.842 28.767 1.00 67.00 166 GLU A CA 1
ATOM 1217 C C . GLU A 1 166 ? -4.422 6.391 27.557 1.00 67.00 166 GLU A C 1
ATOM 1219 O O . GLU A 1 166 ? -3.213 6.171 27.662 1.00 67.00 166 GLU A O 1
ATOM 1224 N N . THR A 1 167 ? -5.033 6.360 26.371 1.00 67.38 167 THR A N 1
ATOM 1225 C CA . THR A 1 167 ? -4.348 6.041 25.109 1.00 67.38 167 THR A CA 1
ATOM 1226 C C . THR A 1 167 ? -3.383 7.133 24.681 1.00 67.38 167 THR A C 1
ATOM 1228 O O . THR A 1 167 ? -2.235 6.843 24.344 1.00 67.38 167 THR A O 1
ATOM 1231 N N . ASN A 1 168 ? -3.807 8.396 24.731 1.00 69.75 168 ASN A N 1
ATOM 1232 C CA . ASN A 1 168 ? -2.932 9.525 24.423 1.00 69.75 168 ASN A CA 1
ATOM 1233 C C . ASN A 1 168 ? -1.743 9.585 25.389 1.00 69.75 168 ASN A C 1
ATOM 1235 O O . ASN A 1 168 ? -0.616 9.837 24.960 1.00 69.75 168 ASN A O 1
ATOM 1239 N N . GLN A 1 169 ? -1.969 9.285 26.669 1.00 73.56 169 GLN A N 1
ATOM 1240 C CA . GLN A 1 169 ? -0.909 9.183 27.665 1.00 73.56 169 GLN A CA 1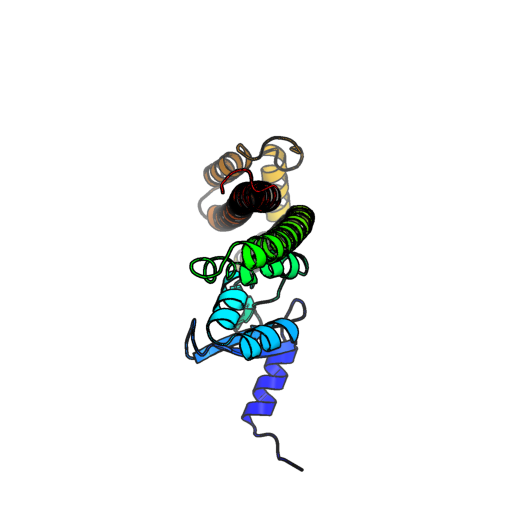
ATOM 1241 C C . GLN A 1 169 ? 0.061 8.040 27.340 1.00 73.56 169 GLN A C 1
ATOM 1243 O O . GLN A 1 169 ? 1.273 8.249 27.384 1.00 73.56 169 GLN A O 1
ATOM 1248 N N . ALA A 1 170 ? -0.441 6.864 26.949 1.00 65.00 170 ALA A N 1
ATOM 1249 C CA . ALA A 1 170 ? 0.400 5.746 26.525 1.00 65.00 170 ALA A CA 1
ATOM 1250 C C . ALA A 1 170 ? 1.231 6.102 25.280 1.00 65.00 170 ALA A C 1
ATOM 1252 O O . ALA A 1 170 ? 2.442 5.886 25.274 1.00 65.00 170 ALA A O 1
ATOM 1253 N N . ILE A 1 171 ? 0.627 6.724 24.260 1.00 64.25 171 ILE A N 1
ATOM 1254 C CA . ILE A 1 171 ? 1.323 7.187 23.047 1.00 64.25 171 ILE A CA 1
ATOM 1255 C C . ILE A 1 171 ? 2.406 8.219 23.398 1.00 64.25 171 ILE A C 1
ATOM 1257 O O . ILE A 1 171 ? 3.532 8.116 22.907 1.00 64.25 171 ILE A O 1
ATOM 1261 N N . GLN A 1 172 ? 2.120 9.175 24.285 1.00 68.88 172 GLN A N 1
ATOM 1262 C CA . GLN A 1 172 ? 3.109 10.157 24.740 1.00 68.88 172 GLN A CA 1
ATOM 1263 C C . GLN A 1 172 ? 4.264 9.506 25.512 1.00 68.88 172 GLN A C 1
ATOM 1265 O O . GLN A 1 172 ? 5.426 9.742 25.184 1.00 68.88 172 GLN A O 1
ATOM 1270 N N . GLN A 1 173 ? 3.964 8.642 26.487 1.00 66.62 173 GLN A N 1
ATOM 1271 C CA . GLN A 1 173 ? 4.973 7.916 27.274 1.00 66.62 173 GLN A CA 1
ATOM 1272 C C . GLN A 1 173 ? 5.847 7.006 26.411 1.00 66.62 173 GLN A C 1
ATOM 1274 O O . GLN A 1 173 ? 7.016 6.771 26.714 1.00 66.62 173 GLN A O 1
ATOM 1279 N N . SER A 1 174 ? 5.282 6.502 25.320 1.00 56.78 174 SER A N 1
ATOM 1280 C CA . SER A 1 174 ? 5.973 5.636 24.379 1.00 56.78 174 SER A CA 1
ATOM 1281 C C . SER A 1 174 ? 6.997 6.379 23.503 1.00 56.78 174 SER A C 1
ATOM 1283 O O . SER A 1 174 ? 7.842 5.744 22.876 1.00 56.78 174 SER A O 1
ATOM 1285 N N . GLY A 1 175 ? 6.962 7.719 23.469 1.00 57.91 175 GLY A N 1
ATOM 1286 C CA . GLY A 1 175 ? 7.853 8.532 22.634 1.00 57.91 175 GLY A CA 1
ATOM 1287 C C . GLY A 1 175 ? 7.505 8.508 21.141 1.00 57.91 175 GLY A C 1
ATOM 1288 O O . GLY A 1 175 ? 8.300 8.960 20.317 1.00 57.91 175 GLY A O 1
ATOM 1289 N N . LEU A 1 176 ? 6.322 8.001 20.772 1.00 58.34 176 LEU A N 1
ATOM 1290 C CA . LEU A 1 176 ? 5.838 7.975 19.386 1.00 58.34 176 LEU A CA 1
ATOM 1291 C C . LEU A 1 176 ? 5.608 9.380 18.805 1.00 58.34 176 LEU A C 1
ATOM 1293 O O . LEU A 1 176 ? 5.728 9.557 17.596 1.00 58.34 176 LEU A O 1
ATOM 1297 N N . ALA A 1 177 ? 5.340 10.380 19.651 1.00 48.44 177 ALA A N 1
ATOM 1298 C CA . ALA A 1 177 ? 5.095 11.761 19.229 1.00 48.44 177 ALA A CA 1
ATOM 1299 C C . ALA A 1 177 ? 6.369 12.546 18.832 1.00 48.44 177 ALA A C 1
ATOM 1301 O O . ALA A 1 177 ? 6.258 13.645 18.296 1.00 48.44 177 ALA A O 1
ATOM 1302 N N . THR A 1 178 ? 7.577 12.021 19.079 1.00 44.16 178 THR A N 1
ATOM 1303 C CA . THR A 1 178 ? 8.835 12.795 18.975 1.00 44.16 178 THR A CA 1
ATOM 1304 C C . THR A 1 178 ? 10.008 11.981 18.424 1.00 44.16 178 THR A C 1
ATOM 1306 O O . THR A 1 178 ? 11.075 11.898 19.031 1.00 44.16 178 THR A O 1
ATOM 1309 N N . SER A 1 179 ? 9.868 11.366 17.246 1.00 42.12 179 SER A N 1
ATOM 1310 C CA . SER A 1 179 ? 11.013 10.669 16.644 1.00 42.12 179 SER A CA 1
ATOM 1311 C C . SER A 1 179 ? 11.031 10.727 15.120 1.00 42.12 179 SER A C 1
ATOM 1313 O O . SER A 1 179 ? 10.598 9.800 14.436 1.00 42.12 179 SER A O 1
ATOM 1315 N N . GLY A 1 180 ? 11.618 11.806 14.602 1.00 39.94 180 GLY A N 1
ATOM 1316 C CA . GLY A 1 180 ? 12.077 11.926 13.217 1.00 39.94 180 GLY A CA 1
ATOM 1317 C C . GLY A 1 180 ? 13.393 11.189 12.924 1.00 39.94 180 GLY A C 1
ATOM 1318 O O . GLY A 1 180 ? 14.035 11.501 11.931 1.00 39.94 180 GLY A O 1
ATOM 1319 N N . THR A 1 181 ? 13.853 10.250 13.769 1.00 39.94 181 THR A N 1
ATOM 1320 C CA . THR A 1 181 ? 15.216 9.691 13.617 1.00 39.94 181 THR A CA 1
ATOM 1321 C C . THR A 1 181 ? 15.430 8.205 13.925 1.00 39.94 181 THR A C 1
ATOM 1323 O O . THR A 1 181 ? 16.558 7.749 13.758 1.00 39.94 181 THR A O 1
ATOM 1326 N N . ILE A 1 182 ? 14.445 7.390 14.341 1.00 41.62 182 ILE A N 1
ATOM 1327 C CA . ILE A 1 182 ? 14.753 5.984 14.708 1.00 41.62 182 ILE A CA 1
ATOM 1328 C C . ILE A 1 182 ? 13.674 4.968 14.280 1.00 41.62 182 ILE A C 1
ATOM 1330 O O . ILE A 1 182 ? 12.826 4.569 15.078 1.00 41.62 182 ILE A O 1
ATOM 1334 N N . GLY A 1 183 ? 13.767 4.459 13.043 1.00 45.50 183 GLY A N 1
ATOM 1335 C CA . GLY A 1 183 ? 12.867 3.427 12.484 1.00 45.50 183 GLY A CA 1
ATOM 1336 C C . GLY A 1 183 ? 12.898 2.068 13.206 1.00 45.50 183 GLY A C 1
ATOM 1337 O O . GLY A 1 183 ? 11.879 1.397 13.322 1.00 45.50 183 GLY A O 1
ATOM 1338 N N . ARG A 1 184 ? 14.021 1.675 13.832 1.00 48.25 184 ARG A N 1
ATOM 1339 C CA . ARG A 1 184 ? 14.122 0.377 14.545 1.00 48.25 184 ARG A CA 1
ATOM 1340 C C . ARG A 1 184 ? 13.529 0.350 15.962 1.00 48.25 184 ARG A C 1
ATOM 1342 O O . ARG A 1 184 ? 13.369 -0.734 16.512 1.00 48.25 184 ARG A O 1
ATOM 1349 N N . LYS A 1 185 ? 13.213 1.500 16.574 1.00 51.19 185 LYS A N 1
ATOM 1350 C CA . LYS A 1 185 ? 12.703 1.551 17.963 1.00 51.19 185 LYS A CA 1
ATOM 1351 C C . LYS A 1 185 ? 11.174 1.548 18.055 1.00 51.19 185 LYS A C 1
ATOM 1353 O O . LYS A 1 185 ? 10.649 1.170 19.096 1.00 51.19 185 LYS A O 1
ATOM 1358 N N . LYS A 1 186 ? 10.454 1.906 16.985 1.00 50.59 186 LYS A N 1
ATOM 1359 C CA . LYS A 1 186 ? 8.986 2.052 17.008 1.00 50.59 186 LYS A CA 1
ATOM 1360 C C . LYS A 1 186 ? 8.239 0.726 17.203 1.00 50.59 186 LYS A C 1
ATOM 1362 O O . LYS A 1 186 ? 7.320 0.667 18.011 1.00 50.59 186 LYS A O 1
ATOM 1367 N N . SER A 1 187 ? 8.669 -0.362 16.561 1.00 50.88 187 SER A N 1
ATOM 1368 C CA . SER A 1 187 ? 8.057 -1.690 16.758 1.00 50.88 187 SER A CA 1
ATOM 1369 C C . SER A 1 187 ? 8.252 -2.228 18.184 1.00 50.88 187 SER A C 1
ATOM 1371 O O . SER A 1 187 ? 7.330 -2.775 18.783 1.00 50.88 187 SER A O 1
ATOM 1373 N N . GLN A 1 188 ? 9.428 -2.002 18.782 1.00 55.09 188 GLN A N 1
ATOM 1374 C CA . GLN A 1 188 ? 9.704 -2.356 20.181 1.00 55.09 188 GLN A CA 1
ATOM 1375 C C . GLN A 1 188 ? 8.862 -1.543 21.171 1.00 55.09 188 GLN A C 1
ATOM 1377 O O . GLN A 1 188 ? 8.495 -2.048 22.230 1.00 55.09 188 GLN A O 1
ATOM 1382 N N . ILE A 1 189 ? 8.552 -0.294 20.825 1.00 56.12 189 ILE A N 1
ATOM 1383 C CA . ILE A 1 189 ? 7.711 0.595 21.623 1.00 56.12 189 ILE A CA 1
ATOM 1384 C C . ILE A 1 189 ? 6.256 0.098 21.655 1.00 56.12 189 ILE A C 1
ATOM 1386 O O . ILE A 1 189 ? 5.679 -0.005 22.738 1.00 56.12 189 ILE A O 1
ATOM 1390 N N . TRP A 1 190 ? 5.693 -0.304 20.512 1.00 54.75 190 TRP A N 1
ATOM 1391 C CA . TRP A 1 190 ? 4.341 -0.877 20.448 1.00 54.75 190 TRP A CA 1
ATOM 1392 C C . TRP A 1 190 ? 4.210 -2.185 21.234 1.00 54.75 190 TRP A C 1
ATOM 1394 O O . TRP A 1 190 ? 3.260 -2.356 21.999 1.00 54.75 190 TRP A O 1
ATOM 1404 N N . ASN A 1 191 ? 5.224 -3.050 21.159 1.00 57.50 191 ASN A N 1
ATOM 1405 C CA . ASN A 1 191 ? 5.291 -4.264 21.980 1.00 57.50 191 ASN A CA 1
ATOM 1406 C C . ASN A 1 191 ? 5.333 -3.957 23.489 1.00 57.50 191 ASN A C 1
ATOM 1408 O O . ASN A 1 191 ? 4.872 -4.754 24.303 1.00 57.50 191 ASN A O 1
ATOM 1412 N N . ARG A 1 192 ? 5.873 -2.796 23.885 1.00 56.25 192 ARG A N 1
ATOM 1413 C CA . ARG A 1 192 ? 5.925 -2.359 25.288 1.00 56.25 192 ARG A CA 1
ATOM 1414 C C . ARG A 1 192 ? 4.562 -1.880 25.788 1.00 56.25 192 ARG A C 1
ATOM 1416 O O . ARG A 1 192 ? 4.180 -2.234 26.899 1.00 56.25 192 ARG A O 1
ATOM 1423 N N . ILE A 1 193 ? 3.818 -1.148 24.952 1.00 51.81 193 ILE A N 1
ATOM 1424 C CA . ILE A 1 193 ? 2.437 -0.710 25.231 1.00 51.81 193 ILE A CA 1
ATOM 1425 C C . ILE A 1 193 ? 1.513 -1.924 25.444 1.00 51.81 193 ILE A C 1
ATOM 1427 O O . ILE A 1 193 ? 0.664 -1.913 26.333 1.00 51.81 193 ILE A O 1
ATOM 1431 N N . GLN A 1 194 ? 1.724 -3.015 24.698 1.00 54.12 194 GLN A N 1
ATOM 1432 C CA . GLN A 1 194 ? 0.975 -4.270 24.856 1.00 54.12 194 GLN A CA 1
ATOM 1433 C C . GLN A 1 194 ? 1.129 -4.903 26.260 1.00 54.12 194 GLN A C 1
ATOM 1435 O O . GLN A 1 194 ? 0.239 -5.622 26.723 1.00 54.12 194 GLN A O 1
ATOM 1440 N N . GLY A 1 195 ? 2.245 -4.645 26.952 1.00 52.69 195 GLY A N 1
ATOM 1441 C CA . GLY A 1 195 ? 2.562 -5.248 28.248 1.00 52.69 195 GLY A CA 1
ATOM 1442 C C . GLY A 1 195 ? 1.892 -4.600 29.467 1.00 52.69 195 GLY A C 1
ATOM 1443 O O . GLY A 1 195 ? 1.777 -5.268 30.494 1.00 52.69 195 GLY A O 1
ATOM 1444 N N . SER A 1 196 ? 1.442 -3.340 29.385 1.00 52.59 196 SER A N 1
ATOM 1445 C CA . SER A 1 196 ? 1.131 -2.518 30.572 1.00 52.59 196 SER A CA 1
ATOM 1446 C C . SER A 1 196 ? -0.351 -2.389 30.971 1.00 52.59 196 SER A C 1
ATOM 1448 O O . SER A 1 196 ? -0.624 -1.727 31.965 1.00 52.59 196 SER A O 1
ATOM 1450 N N . PHE A 1 197 ? -1.314 -3.005 30.271 1.00 50.94 197 PHE A N 1
ATOM 1451 C CA . PHE A 1 197 ? -2.758 -2.790 30.528 1.00 50.94 197 PHE A CA 1
ATOM 1452 C C . PHE A 1 197 ? -3.516 -4.025 31.047 1.00 50.94 197 PHE A C 1
ATOM 1454 O O . PHE A 1 197 ? -3.123 -5.146 30.759 1.00 50.94 197 PHE A O 1
ATOM 1461 N N . GLU A 1 198 ? -4.595 -3.855 31.828 1.00 52.31 198 GLU A N 1
ATOM 1462 C CA . GLU A 1 198 ? -5.399 -4.943 32.429 1.00 52.31 198 GLU A CA 1
ATOM 1463 C C . GLU A 1 198 ? -6.421 -5.596 31.467 1.00 52.31 198 GLU A C 1
ATOM 1465 O O . GLU A 1 198 ? -6.825 -5.028 30.453 1.00 52.31 198 GLU A O 1
ATOM 1470 N N . ARG A 1 199 ? -6.842 -6.827 31.806 1.00 53.50 199 ARG A N 1
ATOM 1471 C CA . ARG A 1 199 ? -7.486 -7.867 30.966 1.00 53.50 199 ARG A CA 1
ATOM 1472 C C . ARG A 1 199 ? -8.660 -7.454 30.051 1.00 53.50 199 ARG A C 1
ATOM 1474 O O . ARG A 1 199 ? -8.872 -8.158 29.073 1.00 53.50 199 ARG A O 1
ATOM 1481 N N . GLY A 1 200 ? -9.380 -6.359 30.313 1.00 55.81 200 GLY A N 1
ATOM 1482 C CA . GLY A 1 200 ? -10.453 -5.849 29.436 1.00 55.81 200 GLY A CA 1
ATOM 1483 C C . GLY A 1 200 ? -9.994 -4.789 28.421 1.00 55.81 200 GLY A C 1
ATOM 1484 O O . GLY A 1 200 ? -10.388 -4.829 27.261 1.00 55.81 200 GLY A O 1
ATOM 1485 N N . LYS A 1 201 ? -9.091 -3.885 28.828 1.00 58.19 201 LYS A N 1
ATOM 1486 C CA . LYS A 1 201 ? -8.518 -2.820 27.978 1.00 58.19 201 LYS A CA 1
ATOM 1487 C C . LYS A 1 201 ? -7.335 -3.305 27.126 1.00 58.19 201 LYS A C 1
ATOM 1489 O O . LYS A 1 201 ? -7.001 -2.673 26.126 1.00 58.19 201 LYS A O 1
ATOM 1494 N N . LYS A 1 202 ? -6.744 -4.463 27.477 1.00 60.59 202 LYS A N 1
ATOM 1495 C CA . LYS A 1 202 ? -5.680 -5.134 26.701 1.00 60.59 202 LYS A CA 1
ATOM 1496 C C . LYS A 1 202 ? -6.024 -5.306 25.225 1.00 60.59 202 LYS A C 1
ATOM 1498 O O . LYS A 1 202 ? -5.119 -5.214 24.410 1.00 60.59 202 LYS A O 1
ATOM 1503 N N . GLY A 1 203 ? -7.289 -5.569 24.886 1.00 75.44 203 GLY A N 1
ATOM 1504 C CA . GLY A 1 203 ? -7.691 -5.865 23.509 1.00 75.44 203 GLY A CA 1
ATOM 1505 C C . GLY A 1 203 ? -7.469 -4.685 22.567 1.00 75.44 203 GLY A C 1
ATOM 1506 O O . GLY A 1 203 ? -6.741 -4.813 21.592 1.00 75.44 203 GLY A O 1
ATOM 1507 N N . LEU A 1 204 ? -8.029 -3.520 22.902 1.00 75.50 204 LEU A N 1
ATOM 1508 C CA . LEU A 1 204 ? -8.019 -2.344 22.027 1.00 75.50 204 LEU A CA 1
ATOM 1509 C C . LEU A 1 204 ? -6.603 -1.829 21.753 1.00 75.50 204 LEU A C 1
ATOM 1511 O O . LEU A 1 204 ? -6.225 -1.616 20.604 1.00 75.50 204 LEU A O 1
ATOM 1515 N N . LEU A 1 205 ? -5.799 -1.663 22.806 1.00 75.25 205 LEU A N 1
ATOM 1516 C CA . LEU A 1 205 ? -4.427 -1.176 22.658 1.00 75.25 205 LEU A CA 1
ATOM 1517 C C . LEU A 1 205 ? -3.501 -2.218 22.025 1.00 75.25 205 LEU A C 1
ATOM 1519 O O . LEU A 1 205 ? -2.607 -1.841 21.271 1.00 75.25 205 LEU A O 1
ATOM 1523 N N . ALA A 1 206 ? -3.710 -3.514 22.284 1.00 78.56 206 ALA A N 1
ATOM 1524 C CA . ALA A 1 206 ? -2.959 -4.558 21.589 1.00 78.56 206 ALA A CA 1
ATOM 1525 C C . ALA A 1 206 ? -3.303 -4.593 20.095 1.00 78.56 206 ALA A C 1
ATOM 1527 O O . ALA A 1 206 ? -2.391 -4.731 19.283 1.00 78.56 206 ALA A O 1
ATOM 1528 N N . THR A 1 207 ? -4.578 -4.427 19.724 1.00 80.44 207 THR A N 1
ATOM 1529 C CA . THR A 1 207 ? -4.998 -4.322 18.320 1.00 80.44 207 THR A CA 1
ATOM 1530 C C . THR A 1 207 ? -4.374 -3.100 17.662 1.00 80.44 207 THR A C 1
ATOM 1532 O O . THR A 1 207 ? -3.722 -3.250 16.634 1.00 80.44 207 THR A O 1
ATOM 1535 N N . LEU A 1 208 ? -4.466 -1.918 18.284 1.00 81.56 208 LEU A N 1
ATOM 1536 C CA . LEU A 1 208 ? -3.827 -0.709 17.757 1.00 81.56 208 LEU A CA 1
ATOM 1537 C C . LEU A 1 208 ? -2.316 -0.895 17.587 1.00 81.56 208 LEU A C 1
ATOM 1539 O O . LEU A 1 208 ? -1.773 -0.591 16.529 1.00 81.56 208 LEU A O 1
ATOM 1543 N N . GLY A 1 209 ? -1.637 -1.429 18.605 1.00 80.25 209 GLY A N 1
ATOM 1544 C CA . GLY A 1 209 ? -0.198 -1.660 18.545 1.00 80.25 209 GLY A CA 1
ATOM 1545 C C . GLY A 1 209 ? 0.208 -2.681 17.491 1.00 80.25 209 GLY A C 1
ATOM 1546 O O . GLY A 1 209 ? 1.213 -2.478 16.810 1.00 80.25 209 GLY A O 1
ATOM 1547 N N . LYS A 1 210 ? -0.597 -3.730 17.294 1.00 84.12 210 LYS A N 1
ATOM 1548 C CA . LYS A 1 210 ? -0.421 -4.690 16.204 1.00 84.12 210 LYS A CA 1
ATOM 1549 C C . LYS A 1 210 ? -0.576 -4.005 14.845 1.00 84.12 210 LYS A C 1
ATOM 1551 O O . LYS A 1 210 ? 0.344 -4.095 14.040 1.00 84.12 210 LYS A O 1
ATOM 1556 N N . THR A 1 211 ? -1.668 -3.273 14.623 1.00 81.31 211 THR A N 1
ATOM 1557 C CA . THR A 1 211 ? -1.929 -2.553 13.366 1.00 81.31 211 THR A CA 1
ATOM 1558 C C . THR A 1 211 ? -0.810 -1.563 13.051 1.00 81.31 211 THR A C 1
ATOM 1560 O O . THR A 1 211 ? -0.287 -1.540 11.941 1.00 81.31 211 THR A O 1
ATOM 1563 N N . MET A 1 212 ? -0.366 -0.780 14.035 1.00 84.44 212 MET A N 1
ATOM 1564 C CA . MET A 1 212 ? 0.730 0.173 13.845 1.00 84.44 212 MET A CA 1
ATOM 1565 C C . MET A 1 212 ? 2.067 -0.529 13.594 1.00 84.44 212 MET A C 1
ATOM 1567 O O . MET A 1 212 ? 2.841 -0.088 12.748 1.00 84.44 212 MET A O 1
ATOM 1571 N N . GLY A 1 213 ? 2.330 -1.646 14.275 1.00 80.44 213 GLY A N 1
ATOM 1572 C CA . GLY A 1 213 ? 3.494 -2.489 14.008 1.00 80.44 213 GLY A CA 1
ATOM 1573 C C . GLY A 1 213 ? 3.499 -3.065 12.589 1.00 80.44 213 GLY A C 1
ATOM 1574 O O . GLY A 1 213 ? 4.543 -3.062 11.939 1.00 80.44 213 GLY A O 1
ATOM 1575 N N . GLU A 1 214 ? 2.345 -3.507 12.089 1.00 79.88 214 GLU A N 1
ATOM 1576 C CA . GLU A 1 214 ? 2.168 -3.993 10.715 1.00 79.88 214 GLU A CA 1
ATOM 1577 C C . GLU A 1 214 ? 2.378 -2.874 9.685 1.00 79.88 214 GLU A C 1
ATOM 1579 O O . GLU A 1 214 ? 3.082 -3.089 8.698 1.00 79.88 214 GLU A O 1
ATOM 1584 N N . ILE A 1 215 ? 1.853 -1.667 9.933 1.00 79.25 215 ILE A N 1
ATOM 1585 C CA . ILE A 1 215 ? 2.046 -0.498 9.056 1.00 79.25 215 ILE A CA 1
ATOM 1586 C C . ILE A 1 215 ? 3.524 -0.094 8.988 1.00 79.25 215 ILE A C 1
ATOM 1588 O O . ILE A 1 215 ? 4.046 0.133 7.897 1.00 79.25 215 ILE A O 1
ATOM 1592 N N . GLU A 1 216 ? 4.219 -0.028 10.127 1.00 84.31 216 GLU A N 1
ATOM 1593 C CA . GLU A 1 216 ? 5.656 0.288 10.159 1.00 84.31 216 GLU A CA 1
ATOM 1594 C C . GLU A 1 216 ? 6.496 -0.825 9.517 1.00 84.31 216 GLU A C 1
ATOM 1596 O O . GLU A 1 216 ? 7.438 -0.545 8.777 1.00 84.31 216 GLU A O 1
ATOM 1601 N N . GLY A 1 217 ? 6.143 -2.093 9.755 1.00 78.31 217 GLY A N 1
ATOM 1602 C CA . GLY A 1 217 ? 6.794 -3.237 9.118 1.00 78.31 217 GLY A CA 1
ATOM 1603 C C . GLY A 1 217 ? 6.640 -3.218 7.597 1.00 78.31 217 GLY A C 1
ATOM 1604 O O . GLY A 1 217 ? 7.614 -3.447 6.879 1.00 78.31 217 GLY A O 1
ATOM 1605 N N . TRP A 1 218 ? 5.445 -2.880 7.108 1.00 85.12 218 TRP A N 1
ATOM 1606 C CA . TRP A 1 218 ? 5.186 -2.653 5.689 1.00 85.12 218 TRP A CA 1
ATOM 1607 C C . TRP A 1 218 ? 6.018 -1.487 5.143 1.00 85.12 218 TRP A C 1
ATOM 1609 O O . TRP A 1 218 ? 6.688 -1.657 4.130 1.00 85.12 218 TRP A O 1
ATOM 1619 N N . TYR A 1 219 ? 6.032 -0.338 5.825 1.00 83.75 219 TYR A N 1
ATOM 1620 C CA . TYR A 1 219 ? 6.775 0.853 5.398 1.00 83.75 219 TYR A CA 1
ATOM 1621 C C . TYR A 1 219 ? 8.282 0.585 5.267 1.00 83.75 219 TYR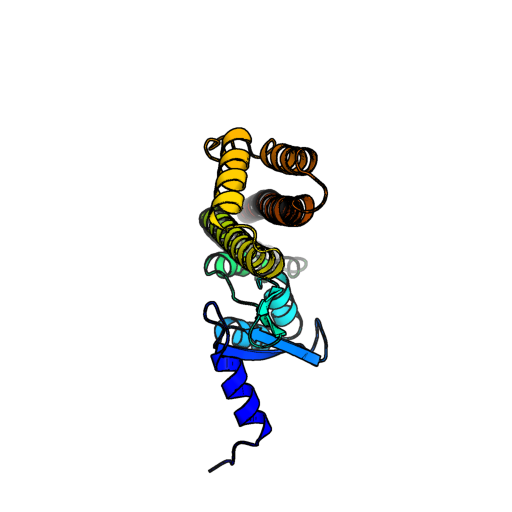 A C 1
ATOM 1623 O O . TYR A 1 219 ? 8.878 0.863 4.226 1.00 83.75 219 TYR A O 1
ATOM 1631 N N . GLU A 1 220 ? 8.901 -0.006 6.292 1.00 85.19 220 GLU A N 1
ATOM 1632 C CA . GLU A 1 220 ? 10.329 -0.351 6.267 1.00 85.19 220 GLU A CA 1
ATOM 1633 C C . GLU A 1 220 ? 10.634 -1.449 5.235 1.00 85.19 220 GLU A C 1
ATOM 1635 O O . GLU A 1 220 ? 11.665 -1.404 4.557 1.00 85.19 220 GLU A O 1
ATOM 1640 N N . GLY A 1 221 ? 9.725 -2.416 5.069 1.00 79.81 221 GLY A N 1
ATOM 1641 C CA . GLY A 1 221 ? 9.825 -3.441 4.030 1.00 79.81 221 GLY A CA 1
ATOM 1642 C C . GLY A 1 221 ? 9.794 -2.846 2.621 1.00 79.81 221 GLY A C 1
ATOM 1643 O O . GLY A 1 221 ? 10.643 -3.175 1.791 1.00 79.81 221 GLY A O 1
ATOM 1644 N N . GLU A 1 222 ? 8.871 -1.920 2.372 1.00 81.50 222 GLU A N 1
ATOM 1645 C CA . GLU A 1 222 ? 8.699 -1.248 1.084 1.00 81.50 222 GLU A CA 1
ATOM 1646 C C . GLU A 1 222 ? 9.879 -0.325 0.766 1.00 81.50 222 GLU A C 1
ATOM 1648 O O . GLU A 1 222 ? 10.400 -0.340 -0.350 1.00 81.50 222 GLU A O 1
ATOM 1653 N N . LYS A 1 223 ? 10.402 0.385 1.770 1.00 86.00 223 LYS A N 1
ATOM 1654 C CA . LYS A 1 223 ? 11.652 1.143 1.652 1.00 86.00 223 LYS A CA 1
ATOM 1655 C C . LYS A 1 223 ? 12.829 0.241 1.267 1.00 86.00 223 LYS A C 1
ATOM 1657 O O . LYS A 1 223 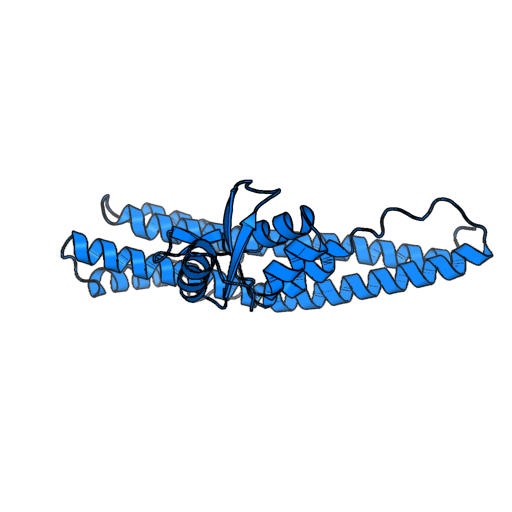? 13.607 0.577 0.373 1.00 86.00 223 LYS A O 1
ATOM 1662 N N . GLY A 1 224 ? 12.948 -0.927 1.904 1.00 81.19 224 GLY A N 1
ATOM 1663 C CA . GLY A 1 224 ? 13.961 -1.931 1.565 1.00 81.19 224 GLY A CA 1
ATOM 1664 C C . GLY A 1 224 ? 13.808 -2.487 0.143 1.00 81.19 224 GLY A C 1
ATOM 1665 O O . GLY A 1 224 ? 14.807 -2.661 -0.566 1.00 81.19 224 GLY A O 1
ATOM 1666 N N . ARG A 1 225 ? 12.566 -2.719 -0.301 1.00 86.31 225 ARG A N 1
ATOM 1667 C CA . ARG A 1 225 ? 12.240 -3.147 -1.670 1.00 86.31 225 ARG A CA 1
ATOM 1668 C C . ARG A 1 225 ? 12.659 -2.091 -2.694 1.00 86.31 225 ARG A C 1
ATOM 1670 O O . ARG A 1 225 ? 13.416 -2.425 -3.605 1.00 86.31 225 ARG A O 1
ATOM 1677 N N . ILE A 1 226 ? 12.245 -0.833 -2.506 1.00 84.38 226 ILE A N 1
ATOM 1678 C CA . ILE A 1 226 ? 12.596 0.303 -3.379 1.00 84.38 226 ILE A CA 1
ATOM 1679 C C . ILE A 1 226 ? 14.117 0.455 -3.479 1.00 84.38 226 ILE A C 1
ATOM 1681 O O . ILE A 1 226 ? 14.656 0.535 -4.583 1.00 84.38 226 ILE A O 1
ATOM 1685 N N . ALA A 1 227 ? 14.831 0.419 -2.350 1.00 87.31 227 ALA A N 1
ATOM 1686 C CA . ALA A 1 227 ? 16.292 0.503 -2.341 1.00 87.31 227 ALA A CA 1
ATOM 1687 C C . ALA A 1 227 ? 16.947 -0.648 -3.130 1.00 87.31 227 ALA A C 1
ATOM 1689 O O . ALA A 1 227 ? 17.878 -0.429 -3.907 1.00 87.31 227 ALA A O 1
ATOM 1690 N N . SER A 1 228 ? 16.438 -1.872 -2.979 1.00 82.12 228 SER A N 1
ATOM 1691 C CA . SER A 1 228 ? 16.949 -3.044 -3.701 1.00 82.12 228 SER A CA 1
ATOM 1692 C C . SER A 1 228 ? 16.683 -2.963 -5.208 1.00 82.12 228 SER A C 1
ATOM 1694 O O . SER A 1 228 ? 17.538 -3.339 -6.011 1.00 82.12 228 SER A O 1
ATOM 1696 N N . GLU A 1 229 ? 15.511 -2.474 -5.615 1.00 81.94 229 GLU A N 1
ATOM 1697 C CA . GLU A 1 229 ? 15.172 -2.262 -7.027 1.00 81.94 229 GLU A CA 1
ATOM 1698 C C . GLU A 1 229 ? 15.995 -1.143 -7.656 1.00 81.94 229 GLU A C 1
ATOM 1700 O O . GLU A 1 229 ? 16.464 -1.299 -8.786 1.00 81.94 229 GLU A O 1
ATOM 1705 N N . ARG A 1 230 ? 16.262 -0.069 -6.907 1.00 91.31 230 ARG A N 1
ATOM 1706 C CA . ARG A 1 230 ? 17.148 1.015 -7.341 1.00 91.31 230 ARG A CA 1
ATOM 1707 C C . ARG A 1 230 ? 18.533 0.480 -7.693 1.00 91.31 230 ARG A C 1
ATOM 1709 O O . ARG A 1 230 ? 19.005 0.730 -8.797 1.00 91.31 230 ARG A O 1
ATOM 1716 N N . ILE A 1 231 ? 19.133 -0.337 -6.822 1.00 90.19 231 ILE A N 1
ATOM 1717 C CA . ILE A 1 231 ? 20.443 -0.964 -7.075 1.00 90.19 231 ILE A CA 1
ATOM 1718 C C . ILE A 1 231 ? 20.416 -1.809 -8.360 1.00 90.19 231 ILE A C 1
ATOM 1720 O O . ILE A 1 231 ? 21.337 -1.731 -9.177 1.00 90.19 231 ILE A O 1
ATOM 1724 N N . LYS A 1 232 ? 19.352 -2.597 -8.577 1.00 85.12 232 LYS A N 1
ATOM 1725 C CA . LYS A 1 232 ? 19.201 -3.411 -9.798 1.00 85.12 232 LYS A CA 1
ATOM 1726 C C . LYS A 1 232 ? 19.124 -2.544 -11.055 1.00 85.12 232 LYS A C 1
ATOM 1728 O O . LYS A 1 232 ? 19.811 -2.838 -12.031 1.00 85.12 232 LYS A O 1
ATOM 1733 N N . LEU A 1 233 ? 18.321 -1.481 -11.034 1.00 86.69 233 LEU A N 1
ATOM 1734 C CA . LEU A 1 233 ? 18.163 -0.575 -12.175 1.00 86.69 233 LEU A CA 1
ATOM 1735 C C . LEU A 1 233 ? 19.429 0.244 -12.441 1.00 86.69 233 LEU A C 1
ATOM 1737 O O . LEU A 1 233 ? 19.796 0.441 -13.597 1.00 86.69 233 LEU A O 1
ATOM 1741 N N . GLU A 1 234 ? 20.138 0.679 -11.400 1.00 91.94 234 GLU A N 1
ATOM 1742 C CA . GLU A 1 234 ? 21.430 1.354 -11.544 1.00 91.94 234 GLU A CA 1
ATOM 1743 C C . GLU A 1 234 ? 22.489 0.436 -12.155 1.00 91.94 234 GLU A C 1
ATOM 1745 O O . GLU A 1 234 ? 23.219 0.865 -13.052 1.00 91.94 234 GLU A O 1
ATOM 1750 N N . SER A 1 235 ? 22.535 -0.829 -11.725 1.00 87.75 235 SER A N 1
ATOM 1751 C CA . SER A 1 235 ? 23.411 -1.846 -12.310 1.00 87.75 235 SER A CA 1
ATOM 1752 C C . SER A 1 235 ? 23.060 -2.115 -13.777 1.00 87.75 235 SER A C 1
ATOM 1754 O O . SER A 1 235 ? 23.944 -2.061 -14.633 1.00 87.75 235 SER A O 1
ATOM 1756 N N . ALA A 1 236 ? 21.773 -2.303 -14.096 1.00 83.06 236 ALA A N 1
ATOM 1757 C CA . ALA A 1 236 ? 21.298 -2.487 -15.469 1.00 83.06 236 ALA A CA 1
ATOM 1758 C C . ALA A 1 236 ? 21.650 -1.287 -16.361 1.00 83.06 236 ALA A C 1
ATOM 1760 O O . ALA A 1 236 ? 22.177 -1.457 -17.461 1.00 83.06 236 ALA A O 1
ATOM 1761 N N . ARG A 1 237 ? 21.451 -0.064 -15.855 1.00 90.00 237 ARG A N 1
ATOM 1762 C CA . ARG A 1 237 ? 21.855 1.175 -16.529 1.00 90.00 237 ARG A CA 1
ATOM 1763 C C . ARG A 1 237 ? 23.367 1.236 -16.757 1.00 90.00 237 ARG A C 1
ATOM 1765 O O . ARG A 1 237 ? 23.806 1.682 -17.815 1.00 90.00 237 ARG A O 1
ATOM 1772 N N . GLY A 1 238 ? 24.168 0.812 -15.778 1.00 89.69 238 GLY A N 1
ATOM 1773 C CA . GLY A 1 238 ? 25.628 0.735 -15.887 1.00 89.69 238 GLY A CA 1
ATOM 1774 C C . GLY A 1 238 ? 26.073 -0.203 -17.010 1.00 89.69 238 GLY A C 1
ATOM 1775 O O . GLY A 1 238 ? 26.814 0.217 -17.899 1.00 89.69 238 GLY A O 1
ATOM 1776 N N . LEU A 1 239 ? 25.534 -1.424 -17.031 1.00 87.25 239 LEU A N 1
ATOM 1777 C CA . LEU A 1 239 ? 25.799 -2.414 -18.079 1.00 87.25 239 LEU A CA 1
ATOM 1778 C C . LEU A 1 239 ? 25.362 -1.913 -19.462 1.00 87.25 239 LEU A C 1
ATOM 1780 O O . LEU A 1 239 ? 26.112 -2.036 -20.430 1.00 87.25 239 LEU A O 1
ATOM 1784 N N . ALA A 1 240 ? 24.184 -1.291 -19.559 1.00 85.25 240 ALA A N 1
ATOM 1785 C CA . ALA A 1 240 ? 23.688 -0.708 -20.803 1.00 85.25 240 ALA A CA 1
ATOM 1786 C C . ALA A 1 240 ? 24.651 0.365 -21.350 1.00 85.25 240 ALA A C 1
ATOM 1788 O O . ALA A 1 240 ? 24.989 0.362 -22.538 1.00 85.25 240 ALA A O 1
ATOM 1789 N N . LYS A 1 241 ? 25.189 1.230 -20.476 1.00 89.31 241 LYS A N 1
ATOM 1790 C CA . LYS A 1 241 ? 26.211 2.226 -20.844 1.00 89.31 241 LYS A CA 1
ATOM 1791 C C . LYS A 1 241 ? 27.521 1.590 -21.310 1.00 89.31 241 LYS A C 1
ATOM 1793 O O . LYS A 1 241 ? 28.137 2.083 -22.256 1.00 89.31 241 LYS A O 1
ATOM 1798 N N . GLU A 1 242 ? 27.969 0.514 -20.671 1.00 86.38 242 GLU A N 1
ATOM 1799 C CA . GLU A 1 242 ? 29.185 -0.208 -21.074 1.00 86.38 242 GLU A CA 1
ATOM 1800 C C . GLU A 1 242 ? 29.026 -0.883 -22.441 1.00 86.38 242 GLU A C 1
ATOM 1802 O O . GLU A 1 242 ? 29.914 -0.780 -23.295 1.00 86.38 242 GLU A O 1
ATOM 1807 N N . GLN A 1 243 ? 27.862 -1.487 -22.695 1.00 80.56 243 GLN A N 1
ATOM 1808 C CA . GLN A 1 243 ? 27.521 -2.074 -23.992 1.00 80.56 243 GLN A CA 1
ATOM 1809 C C . GLN A 1 243 ? 27.491 -1.026 -25.110 1.00 80.56 243 GLN A C 1
ATOM 1811 O O . GLN A 1 243 ? 27.987 -1.284 -26.210 1.00 80.56 243 GLN A O 1
ATOM 1816 N N . GLN A 1 244 ? 26.980 0.181 -24.838 1.00 82.25 244 GLN A N 1
ATOM 1817 C CA . GLN A 1 244 ? 27.009 1.283 -25.806 1.00 82.25 244 GLN A CA 1
ATOM 1818 C C . GLN A 1 244 ? 28.440 1.720 -26.164 1.00 82.25 244 GLN A C 1
ATOM 1820 O O . GLN A 1 244 ? 28.712 2.034 -27.330 1.00 82.25 244 GLN A O 1
ATOM 1825 N N . LYS A 1 245 ? 29.359 1.719 -25.186 1.00 85.25 245 LYS A N 1
ATOM 1826 C CA . LYS A 1 245 ? 30.774 2.084 -25.383 1.00 85.25 245 LYS A CA 1
ATOM 1827 C C . LYS A 1 245 ? 31.570 1.041 -26.173 1.00 85.25 245 LYS A C 1
ATOM 1829 O O . LYS A 1 245 ? 32.656 1.358 -26.644 1.00 85.25 245 LYS A O 1
ATOM 1834 N N . GLY A 1 246 ? 31.039 -0.170 -26.352 1.00 72.88 246 GLY A N 1
ATOM 1835 C CA . GLY A 1 246 ? 31.715 -1.242 -27.088 1.00 72.88 246 GLY A CA 1
ATOM 1836 C C . GLY A 1 246 ? 32.920 -1.838 -26.353 1.00 72.88 246 GLY A C 1
ATOM 1837 O O . GLY A 1 246 ? 33.754 -2.462 -26.992 1.00 72.88 246 GLY A O 1
ATOM 1838 N N . LEU A 1 247 ? 33.012 -1.653 -25.030 1.00 57.84 247 LEU A N 1
ATOM 1839 C CA . LEU A 1 247 ? 34.128 -2.130 -24.196 1.00 57.84 247 LEU A CA 1
ATOM 1840 C C . LEU A 1 247 ? 34.101 -3.648 -23.919 1.00 57.84 247 LEU A C 1
ATOM 1842 O O . LEU A 1 247 ? 35.078 -4.183 -23.415 1.00 57.84 247 LEU A O 1
ATOM 1846 N N . PHE A 1 248 ? 33.013 -4.339 -24.275 1.00 55.06 248 PHE A N 1
ATOM 1847 C CA . PHE A 1 248 ? 32.837 -5.793 -24.124 1.00 55.06 248 PHE A CA 1
ATOM 1848 C C . PHE A 1 248 ? 32.568 -6.500 -25.469 1.00 55.06 248 PHE A C 1
ATOM 1850 O O . PHE A 1 248 ? 31.763 -7.432 -25.544 1.00 55.06 248 PHE A O 1
ATOM 1857 N N . GLY A 1 249 ? 33.181 -6.005 -26.549 1.00 51.56 249 GLY A N 1
ATOM 1858 C CA . GLY A 1 249 ? 33.150 -6.609 -27.886 1.00 51.56 249 GLY A CA 1
ATOM 1859 C C . GLY A 1 249 ? 34.468 -7.271 -28.240 1.00 51.56 249 GLY A C 1
ATOM 1860 O O . GLY A 1 249 ? 35.509 -6.636 -27.973 1.00 51.56 249 GLY A O 1
#

Sequence (249 aa):
MAGRSMADNHLSKLASKGRYGDTEIVKSKFVKPGASWHVSKGEKATMSLYGSEGERMVDAVGSGTINPHTGLEEKFLDPVSITAYAAVGSAVIGGISALSGSKQRKSQGKYDEDAANKGLSQLDTAEAGLETAAEKKREAGMLDYRTDVENVSAQTGIKQEDLAAETNQAIQQSGLATSGTIGRKKSQIWNRIQGSFERGKKGLLATLGKTMGEIEGWYEGEKGRIASERIKLESARGLAKEQQKGLFG